Protein AF-A0A850R056-F1 (afdb_monomer_lite)

Organism: Photobacterium damselae subsp. damselae (NCBI:txid85581)

pLDDT: mean 76.43, std 11.39, range [32.56, 94.06]

Structure (mmCIF, N/CA/C/O backbone):
data_AF-A0A850R056-F1
#
_entry.id   AF-A0A850R056-F1
#
loop_
_atom_site.group_PDB
_atom_site.id
_atom_site.type_symbol
_atom_site.label_atom_id
_atom_site.label_alt_id
_atom_site.label_comp_id
_atom_site.label_asym_id
_atom_site.label_entity_id
_atom_site.label_seq_id
_atom_site.pdbx_PDB_ins_code
_atom_site.Cartn_x
_atom_site.Cartn_y
_atom_site.Cartn_z
_atom_site.occupancy
_atom_site.B_iso_or_equiv
_atom_site.auth_seq_id
_atom_site.auth_comp_id
_atom_site.auth_asym_id
_atom_site.auth_atom_id
_atom_site.pdbx_PDB_model_num
ATOM 1 N N . MET A 1 1 ? 9.001 -3.766 15.945 1.00 70.62 1 MET A N 1
ATOM 2 C CA . MET A 1 1 ? 9.954 -3.362 17.008 1.00 70.62 1 MET A CA 1
ATOM 3 C C . MET A 1 1 ? 11.120 -4.330 17.147 1.00 70.62 1 MET A C 1
ATOM 5 O O . MET A 1 1 ? 12.226 -3.900 16.872 1.00 70.62 1 MET A O 1
ATOM 9 N N . LEU A 1 2 ? 10.914 -5.604 17.511 1.00 83.25 2 LEU A N 1
ATOM 10 C CA . LEU A 1 2 ? 12.027 -6.545 17.749 1.00 83.25 2 LEU A CA 1
ATOM 11 C C . LEU A 1 2 ? 12.986 -6.701 16.557 1.00 83.25 2 LEU A C 1
ATOM 13 O O . LEU A 1 2 ? 14.188 -6.588 16.753 1.00 83.25 2 LEU A O 1
ATOM 17 N N . GLN A 1 3 ? 12.467 -6.862 15.332 1.00 85.50 3 GLN A N 1
ATOM 18 C CA . GLN A 1 3 ? 13.298 -6.932 14.118 1.00 85.50 3 GLN A CA 1
ATOM 19 C C . GLN A 1 3 ? 14.194 -5.693 13.948 1.00 85.50 3 GLN A C 1
ATOM 21 O O . GLN A 1 3 ? 15.363 -5.828 13.613 1.00 85.50 3 GLN A O 1
ATOM 26 N N . GLN A 1 4 ? 13.669 -4.498 14.246 1.00 83.69 4 GLN A N 1
ATOM 27 C CA . GLN A 1 4 ? 14.429 -3.252 14.144 1.00 83.69 4 GLN A CA 1
ATOM 28 C C . GLN A 1 4 ? 15.510 -3.156 15.215 1.00 83.69 4 GLN A C 1
ATOM 30 O O . GLN A 1 4 ? 16.643 -2.807 14.916 1.00 83.69 4 GLN A O 1
ATOM 35 N N . ILE A 1 5 ? 15.147 -3.459 16.464 1.00 85.50 5 ILE A N 1
ATOM 36 C CA . ILE A 1 5 ? 16.071 -3.428 17.599 1.00 85.50 5 ILE A CA 1
ATOM 37 C C . ILE A 1 5 ? 17.228 -4.385 17.319 1.00 85.50 5 ILE A C 1
ATOM 39 O O . ILE A 1 5 ? 18.385 -3.993 17.392 1.00 85.50 5 ILE A O 1
ATOM 43 N N . TYR A 1 6 ? 16.910 -5.616 16.923 1.00 87.88 6 TYR A N 1
ATOM 44 C CA . TYR A 1 6 ? 17.913 -6.610 16.577 1.00 87.88 6 TYR A CA 1
ATOM 45 C C . TYR A 1 6 ? 18.806 -6.155 15.416 1.00 87.88 6 TYR A C 1
ATOM 47 O O . TYR A 1 6 ? 20.026 -6.264 15.520 1.00 87.88 6 TYR A O 1
ATOM 55 N N . TYR A 1 7 ? 18.225 -5.582 14.356 1.00 88.06 7 TYR A N 1
ATOM 56 C CA . TYR A 1 7 ? 18.986 -5.053 13.224 1.00 88.06 7 TYR A CA 1
ATOM 57 C C . TYR A 1 7 ? 19.943 -3.930 13.636 1.00 88.06 7 TYR A C 1
ATOM 59 O O . TYR A 1 7 ? 21.098 -3.943 13.237 1.00 88.06 7 TYR A O 1
ATOM 67 N N . VAL A 1 8 ? 19.509 -2.992 14.482 1.00 87.00 8 VAL A N 1
ATOM 68 C CA . VAL A 1 8 ? 20.370 -1.894 14.956 1.00 87.00 8 VAL A CA 1
ATOM 69 C C . VAL A 1 8 ? 21.579 -2.417 15.742 1.00 87.00 8 VAL A C 1
ATOM 71 O O . VAL A 1 8 ? 22.663 -1.854 15.629 1.00 87.00 8 VAL A O 1
ATOM 74 N N . PHE A 1 9 ? 21.423 -3.500 16.510 1.00 89.00 9 PHE A N 1
ATOM 75 C CA . PHE A 1 9 ? 22.522 -4.072 17.298 1.00 89.00 9 PHE A CA 1
ATOM 76 C C . PHE A 1 9 ? 23.436 -5.020 16.518 1.00 89.00 9 PHE A C 1
ATOM 78 O O . PHE A 1 9 ? 24.619 -5.111 16.829 1.00 89.00 9 PHE A O 1
ATOM 85 N N . THR A 1 10 ? 22.900 -5.757 15.546 1.00 88.56 10 THR A N 1
ATOM 86 C CA . THR A 1 10 ? 23.630 -6.847 14.872 1.00 88.56 10 THR A CA 1
ATOM 87 C C . THR A 1 10 ? 23.948 -6.561 13.410 1.00 88.56 10 THR A C 1
ATOM 89 O O . THR A 1 10 ? 24.730 -7.292 12.814 1.00 88.56 10 THR A O 1
ATOM 92 N N . LEU A 1 11 ? 23.316 -5.541 12.820 1.00 85.00 11 LEU A N 1
ATOM 93 C CA . LEU A 1 11 ? 23.277 -5.266 11.378 1.00 85.00 11 LEU A CA 1
ATOM 94 C C . LEU A 1 11 ? 22.718 -6.425 10.538 1.00 85.00 11 LEU A C 1
ATOM 96 O O . LEU A 1 11 ? 22.813 -6.416 9.313 1.00 85.00 11 LEU A O 1
ATOM 100 N N . THR A 1 12 ? 22.090 -7.411 11.183 1.00 85.88 12 THR A N 1
ATOM 101 C CA . THR A 1 12 ? 21.463 -8.558 10.524 1.00 85.88 12 THR A CA 1
ATOM 102 C C . THR A 1 12 ? 19.952 -8.475 10.660 1.00 85.88 12 THR A C 1
ATOM 104 O O . THR A 1 12 ? 19.413 -8.170 11.725 1.00 85.88 12 THR A O 1
ATOM 107 N N . TYR A 1 13 ? 19.241 -8.686 9.554 1.00 87.00 13 TYR A N 1
ATOM 108 C CA . TYR A 1 13 ? 17.785 -8.645 9.555 1.00 87.00 13 TYR A CA 1
ATOM 109 C C . TYR A 1 13 ? 17.212 -10.031 9.834 1.00 87.00 13 TYR A C 1
ATOM 111 O O . TYR A 1 13 ? 17.516 -10.980 9.118 1.00 87.00 13 TYR A O 1
ATOM 119 N N . ILE A 1 14 ? 16.340 -10.140 10.840 1.00 87.31 14 ILE A N 1
ATOM 120 C CA . ILE A 1 14 ? 15.589 -11.377 11.083 1.00 87.31 14 ILE A CA 1
ATOM 121 C C . ILE A 1 14 ? 14.380 -11.398 10.157 1.00 87.31 14 ILE A C 1
ATOM 123 O O . ILE A 1 14 ? 13.364 -10.745 10.428 1.00 87.31 14 ILE A O 1
ATOM 127 N N . ASP A 1 15 ? 14.480 -12.185 9.095 1.00 85.31 15 ASP A N 1
ATOM 128 C CA . ASP A 1 15 ? 13.377 -12.412 8.175 1.00 85.31 15 ASP A CA 1
ATOM 129 C C . ASP A 1 15 ? 12.436 -13.508 8.696 1.00 85.31 15 ASP A C 1
ATOM 131 O O . ASP A 1 15 ? 12.579 -14.693 8.397 1.00 85.31 15 ASP A O 1
ATOM 135 N N . LEU A 1 16 ? 11.441 -13.102 9.488 1.00 85.31 16 LEU A N 1
ATOM 136 C CA . LEU A 1 16 ? 10.428 -14.025 10.004 1.00 85.31 16 LEU A CA 1
ATOM 137 C C . LEU A 1 16 ? 9.493 -14.550 8.905 1.00 85.31 16 LEU A C 1
ATOM 139 O O . LEU A 1 16 ? 8.867 -15.590 9.099 1.00 85.31 16 LEU A O 1
ATOM 143 N N . HIS A 1 17 ? 9.374 -13.847 7.776 1.00 83.50 17 HIS A N 1
ATOM 144 C CA . HIS A 1 17 ? 8.580 -14.312 6.645 1.00 83.50 17 HIS A CA 1
ATOM 145 C C . HIS A 1 17 ? 9.266 -15.502 5.972 1.00 83.50 17 HIS A C 1
ATOM 147 O O . HIS A 1 17 ? 8.618 -16.528 5.773 1.00 83.50 17 HIS A O 1
ATOM 153 N N . SER A 1 18 ? 10.583 -15.414 5.757 1.00 84.25 18 SER A N 1
ATOM 154 C CA . SER A 1 18 ? 11.391 -16.517 5.222 1.00 84.25 18 SER A CA 1
ATOM 155 C C . SER A 1 18 ? 11.290 -17.786 6.075 1.00 84.25 18 SER A C 1
ATOM 157 O O . SER A 1 18 ? 11.242 -18.893 5.547 1.00 84.25 18 SER A O 1
ATOM 159 N N . LEU A 1 19 ? 11.169 -17.648 7.402 1.00 84.56 19 LEU A N 1
ATOM 160 C CA . LEU A 1 19 ? 10.979 -18.790 8.301 1.00 84.56 19 LEU A CA 1
ATOM 161 C C . LEU A 1 19 ? 9.638 -19.498 8.064 1.00 84.56 19 LEU A C 1
ATOM 163 O O . LEU A 1 19 ? 9.569 -20.721 8.147 1.00 84.56 19 LEU A O 1
ATOM 167 N N . ILE A 1 20 ? 8.577 -18.744 7.764 1.00 81.75 20 ILE A N 1
ATOM 168 C CA . ILE A 1 20 ? 7.244 -19.300 7.481 1.00 81.75 20 ILE A CA 1
ATOM 169 C C . ILE A 1 20 ? 7.200 -19.923 6.088 1.00 81.75 20 ILE A C 1
ATOM 171 O O . ILE A 1 20 ? 6.577 -20.966 5.900 1.00 81.75 20 ILE A O 1
ATOM 175 N N . THR A 1 21 ? 7.864 -19.303 5.115 1.00 79.75 21 THR A N 1
ATOM 176 C CA . THR A 1 21 ? 7.941 -19.796 3.734 1.00 79.75 21 THR A CA 1
ATOM 177 C C . THR A 1 21 ? 9.023 -20.859 3.553 1.00 79.75 21 THR A C 1
ATOM 179 O O . THR A 1 21 ? 9.260 -21.293 2.429 1.00 79.75 21 THR A O 1
ATOM 182 N N . LEU A 1 22 ? 9.669 -21.301 4.641 1.00 82.44 22 LEU A N 1
ATOM 183 C CA . LEU A 1 22 ? 10.750 -22.293 4.644 1.00 82.44 22 LEU A CA 1
ATOM 184 C C . LEU A 1 22 ? 11.918 -21.913 3.712 1.00 82.44 22 LEU A C 1
ATOM 186 O O . LEU A 1 22 ? 12.575 -22.777 3.139 1.00 82.44 22 LEU A O 1
ATOM 190 N N . GLY A 1 23 ? 12.169 -20.612 3.555 1.00 78.62 23 GLY A N 1
ATOM 191 C CA . GLY A 1 23 ? 13.225 -20.056 2.712 1.00 78.62 23 GLY A CA 1
ATOM 192 C C . GLY A 1 23 ? 12.870 -19.938 1.228 1.00 78.62 23 GLY A C 1
ATOM 193 O O . GLY A 1 23 ? 13.736 -19.581 0.437 1.00 78.62 23 GLY A O 1
ATOM 194 N N . HIS A 1 24 ? 11.627 -20.223 0.823 1.00 70.75 24 HIS A N 1
ATOM 195 C CA . HIS A 1 24 ? 11.215 -20.097 -0.581 1.00 70.75 24 HIS A CA 1
ATOM 196 C C . HIS A 1 24 ? 10.959 -18.652 -1.024 1.00 70.75 24 HIS A C 1
ATOM 198 O O . HIS A 1 24 ? 11.126 -18.344 -2.203 1.00 70.75 24 HIS A O 1
ATOM 204 N N . GLU A 1 25 ? 10.554 -17.776 -0.103 1.00 73.00 25 GLU A N 1
ATOM 205 C CA . GLU A 1 25 ? 10.311 -16.358 -0.382 1.00 73.00 25 GLU A CA 1
ATOM 206 C C . GLU A 1 25 ? 10.913 -15.483 0.721 1.00 73.00 25 GLU A C 1
ATOM 208 O O . GLU A 1 25 ? 10.728 -15.755 1.910 1.00 73.00 25 GLU A O 1
ATOM 213 N N . GLU A 1 26 ? 11.600 -14.413 0.322 1.00 79.44 26 GLU A N 1
ATOM 214 C CA . GLU A 1 26 ? 12.186 -13.421 1.224 1.00 79.44 26 GLU A CA 1
ATOM 215 C C . GLU A 1 26 ? 11.313 -12.168 1.325 1.00 79.44 26 GLU A C 1
ATOM 217 O O . GLU A 1 26 ? 10.586 -11.785 0.401 1.00 79.44 26 GLU A O 1
ATOM 222 N N . SER A 1 27 ? 11.395 -11.499 2.469 1.00 80.75 27 SER A N 1
ATOM 223 C CA . SER A 1 27 ? 10.679 -10.257 2.713 1.00 80.75 27 SER A CA 1
ATOM 224 C C . SER A 1 27 ? 11.387 -9.048 2.095 1.00 80.75 27 SER A C 1
ATOM 226 O O . SER A 1 27 ? 12.608 -8.905 2.116 1.00 80.75 27 SER A O 1
ATOM 228 N N . ARG A 1 28 ? 10.599 -8.101 1.582 1.00 79.31 28 ARG A N 1
ATOM 229 C CA . ARG A 1 28 ? 11.065 -6.832 1.003 1.00 79.31 28 ARG A CA 1
ATOM 230 C C . ARG A 1 28 ? 11.368 -5.815 2.103 1.00 79.31 28 ARG A C 1
ATOM 232 O O . ARG A 1 28 ? 10.663 -4.818 2.280 1.00 79.31 28 ARG A O 1
ATOM 239 N N . ASN A 1 29 ? 12.403 -6.102 2.880 1.00 78.81 29 ASN A N 1
ATOM 240 C CA . ASN A 1 29 ? 12.863 -5.308 4.021 1.00 78.81 29 ASN A CA 1
ATOM 241 C C . ASN A 1 29 ? 13.769 -4.120 3.635 1.00 78.81 29 ASN A C 1
ATOM 243 O O . ASN A 1 29 ? 13.936 -3.188 4.430 1.00 78.81 29 ASN A O 1
ATOM 247 N N . PHE A 1 30 ? 14.354 -4.149 2.436 1.00 80.69 30 PHE A N 1
ATOM 248 C CA . PHE A 1 30 ? 15.357 -3.191 1.991 1.00 80.69 30 PHE A CA 1
ATOM 249 C C . PHE A 1 30 ? 14.737 -1.934 1.371 1.00 80.69 30 PHE A C 1
ATOM 251 O O . PHE A 1 30 ? 13.781 -1.980 0.596 1.00 80.69 30 PHE A O 1
ATOM 258 N N . SER A 1 31 ? 15.314 -0.786 1.710 1.00 78.75 31 SER A N 1
ATOM 259 C CA . SER A 1 31 ? 15.129 0.483 1.009 1.00 78.75 31 SER A CA 1
ATOM 260 C C . SER A 1 31 ? 16.431 1.273 1.157 1.00 78.75 31 SER A C 1
ATOM 262 O O . SER A 1 31 ? 16.906 1.412 2.288 1.00 78.75 31 SER A O 1
ATOM 264 N N . PRO A 1 32 ? 17.006 1.796 0.059 1.00 77.38 32 PRO A N 1
ATOM 265 C CA . PRO A 1 32 ? 18.245 2.570 0.108 1.00 77.38 32 PRO A CA 1
ATOM 266 C C . PRO A 1 32 ? 18.179 3.758 1.075 1.00 77.38 32 PRO A C 1
ATOM 268 O O . PRO A 1 32 ? 19.134 4.011 1.806 1.00 77.38 32 PRO A O 1
ATOM 271 N N . ILE A 1 33 ? 17.032 4.445 1.139 1.00 79.50 33 ILE A N 1
ATOM 272 C CA . ILE A 1 33 ? 16.821 5.588 2.037 1.00 79.50 33 ILE A CA 1
ATOM 273 C C . ILE A 1 33 ? 16.957 5.156 3.500 1.00 79.50 33 ILE A C 1
ATOM 275 O O . ILE A 1 33 ? 17.698 5.775 4.259 1.00 79.50 33 ILE A O 1
ATOM 279 N N . PHE A 1 34 ? 16.280 4.078 3.908 1.00 79.88 34 PHE A N 1
ATOM 280 C CA . PHE A 1 34 ? 16.366 3.607 5.294 1.00 79.88 34 PHE A CA 1
ATOM 281 C C . PHE A 1 34 ? 17.713 2.969 5.605 1.00 79.88 34 PHE A C 1
ATOM 283 O O . PHE A 1 34 ? 18.238 3.181 6.697 1.00 79.88 34 PHE A O 1
ATOM 290 N N . TYR A 1 35 ? 18.304 2.256 4.647 1.00 80.56 35 TYR A N 1
ATOM 291 C CA . TYR A 1 35 ? 19.614 1.644 4.819 1.00 80.56 35 TYR A CA 1
ATOM 292 C C . TYR A 1 35 ? 20.696 2.695 5.099 1.00 80.56 35 TYR A C 1
ATOM 294 O O . TYR A 1 35 ? 21.477 2.530 6.033 1.00 80.56 35 TYR A O 1
ATOM 302 N N . ASN A 1 36 ? 20.673 3.825 4.382 1.00 79.81 36 ASN A N 1
ATOM 303 C CA . ASN A 1 36 ? 21.573 4.959 4.632 1.00 79.81 36 ASN A CA 1
ATOM 304 C C . ASN A 1 36 ? 21.384 5.587 6.024 1.00 79.81 36 ASN A C 1
ATOM 306 O O . ASN A 1 36 ? 22.307 6.197 6.557 1.00 79.81 36 ASN A O 1
ATOM 310 N N . LEU A 1 37 ? 20.208 5.417 6.630 1.00 79.38 37 LEU A N 1
ATOM 311 C CA . LEU A 1 37 ? 19.909 5.840 8.000 1.00 79.38 37 LEU A CA 1
ATOM 312 C C . LEU A 1 37 ? 20.239 4.758 9.047 1.00 79.38 37 LEU A C 1
ATOM 314 O O . LEU A 1 37 ? 19.934 4.940 10.224 1.00 79.38 37 LEU A O 1
ATOM 318 N N . GLY A 1 38 ? 20.827 3.624 8.645 1.00 80.44 38 GLY A N 1
ATOM 319 C CA . GLY A 1 38 ? 21.097 2.485 9.530 1.00 80.44 38 GLY A CA 1
ATOM 320 C C . GLY A 1 38 ? 19.834 1.722 9.945 1.00 80.44 38 GLY A C 1
ATOM 321 O O . GLY A 1 38 ? 19.811 1.063 10.984 1.00 80.44 38 GLY A O 1
ATOM 322 N N . LEU A 1 39 ? 18.761 1.822 9.160 1.00 84.38 39 LEU A N 1
ATOM 323 C CA . LEU A 1 39 ? 17.453 1.242 9.447 1.00 84.38 39 LEU A CA 1
ATOM 324 C C . LEU A 1 39 ? 17.049 0.229 8.369 1.00 84.38 39 LEU A C 1
ATOM 326 O O . LEU A 1 39 ? 17.347 0.380 7.189 1.00 84.38 39 LEU A O 1
ATOM 330 N N . THR A 1 40 ? 16.289 -0.787 8.767 1.00 84.75 40 THR A N 1
ATOM 331 C CA . THR A 1 40 ? 15.517 -1.637 7.847 1.00 84.75 40 THR A CA 1
ATOM 332 C C . THR A 1 40 ? 14.031 -1.327 7.935 1.00 84.75 40 THR A C 1
ATOM 334 O O . THR A 1 40 ? 13.586 -0.604 8.829 1.00 84.75 40 THR A O 1
ATOM 337 N N . ARG A 1 41 ? 13.247 -1.860 6.991 1.00 85.25 41 ARG A N 1
ATOM 338 C CA . ARG A 1 41 ? 11.785 -1.835 7.061 1.00 85.25 41 ARG A CA 1
ATOM 339 C C . ARG A 1 41 ? 11.300 -3.161 7.658 1.00 85.25 41 ARG A C 1
ATOM 341 O O . ARG A 1 41 ? 11.423 -4.203 7.010 1.00 85.25 41 ARG A O 1
ATOM 348 N N . PRO A 1 42 ? 10.770 -3.174 8.892 1.00 84.88 42 PRO A N 1
ATOM 349 C CA . PRO A 1 42 ? 10.326 -4.409 9.516 1.00 84.88 42 PRO A CA 1
ATOM 350 C C . PRO A 1 42 ? 9.029 -4.894 8.863 1.00 84.88 42 PRO A C 1
ATOM 352 O O . PRO A 1 42 ? 8.057 -4.146 8.731 1.00 84.88 42 PRO A O 1
ATOM 355 N N . THR A 1 43 ? 9.027 -6.159 8.457 1.00 83.50 43 THR A N 1
ATOM 356 C CA . THR A 1 43 ? 7.955 -6.812 7.696 1.00 83.50 43 THR A CA 1
ATOM 357 C C . THR A 1 43 ? 7.131 -7.756 8.571 1.00 83.50 43 THR A C 1
ATOM 359 O O . THR A 1 43 ? 6.077 -8.228 8.153 1.00 83.50 43 THR A O 1
ATOM 362 N N . SER A 1 44 ? 7.558 -8.002 9.817 1.00 84.12 44 SER A N 1
ATOM 363 C CA . SER A 1 44 ? 6.994 -9.044 10.675 1.00 84.12 44 SER A CA 1
ATOM 364 C C . SER A 1 44 ? 6.962 -10.375 9.912 1.00 84.12 44 SER A C 1
ATOM 366 O O . SER A 1 44 ? 7.993 -10.796 9.406 1.00 84.12 44 SER A O 1
ATOM 368 N N . PHE A 1 45 ? 5.804 -11.021 9.823 1.00 81.50 45 PHE A N 1
ATOM 369 C CA . PHE A 1 45 ? 5.596 -12.299 9.141 1.00 81.50 45 PHE A CA 1
ATOM 370 C C . PHE A 1 45 ? 5.169 -12.156 7.669 1.00 81.50 45 PHE A C 1
ATOM 372 O O . PHE A 1 45 ? 4.765 -13.135 7.043 1.00 81.50 45 PHE A O 1
ATOM 379 N N . PHE A 1 46 ? 5.204 -10.940 7.119 1.00 79.81 46 PHE A N 1
ATOM 380 C CA . PHE A 1 46 ? 4.693 -10.634 5.785 1.00 79.81 46 PHE A CA 1
ATOM 381 C C . PHE A 1 46 ? 5.825 -10.425 4.781 1.00 79.81 46 PHE A C 1
ATOM 383 O O . PHE A 1 46 ? 6.923 -10.020 5.143 1.00 79.81 46 PHE A O 1
ATOM 390 N N . ALA A 1 47 ? 5.523 -10.607 3.497 1.00 78.31 47 ALA A N 1
ATOM 391 C CA . ALA A 1 47 ? 6.458 -10.286 2.423 1.00 78.31 47 ALA A CA 1
ATOM 392 C C . ALA A 1 47 ? 6.757 -8.777 2.336 1.00 78.31 47 ALA A C 1
ATOM 394 O O . ALA A 1 47 ? 7.851 -8.387 1.941 1.00 78.31 47 ALA A O 1
ATOM 395 N N . GLU A 1 48 ? 5.809 -7.908 2.716 1.00 77.00 48 GLU A N 1
ATOM 396 C CA . GLU A 1 48 ? 5.953 -6.454 2.589 1.00 77.00 48 GLU A CA 1
ATOM 397 C C . GLU A 1 48 ? 5.628 -5.683 3.880 1.00 77.00 48 GLU A C 1
ATOM 399 O O . GLU A 1 48 ? 4.646 -6.003 4.563 1.00 77.00 48 GLU A O 1
ATOM 404 N N . PRO A 1 49 ? 6.351 -4.581 4.176 1.00 82.00 49 PRO A N 1
ATOM 405 C CA . PRO A 1 49 ? 6.054 -3.729 5.331 1.00 82.00 49 PRO A CA 1
ATOM 406 C C . PRO A 1 49 ? 4.667 -3.068 5.247 1.00 82.00 49 PRO A C 1
ATOM 408 O O . PRO A 1 49 ? 4.013 -2.840 6.268 1.00 82.00 49 PRO A O 1
ATOM 411 N N . SER A 1 50 ? 4.188 -2.769 4.031 1.00 77.75 50 SER A N 1
ATOM 412 C CA . SER A 1 50 ? 2.831 -2.263 3.756 1.00 77.75 50 SER A CA 1
ATOM 413 C C . SER A 1 50 ? 1.748 -3.234 4.218 1.00 77.75 50 SER A C 1
ATOM 415 O O . SER A 1 50 ? 0.741 -2.801 4.767 1.00 77.75 50 SER A O 1
ATOM 417 N N . ASN A 1 51 ? 1.970 -4.537 4.057 1.00 76.94 51 ASN A N 1
ATOM 418 C CA . ASN A 1 51 ? 0.981 -5.558 4.401 1.00 76.94 51 ASN A CA 1
ATOM 419 C C . ASN A 1 51 ? 0.922 -5.756 5.914 1.00 76.94 51 ASN A C 1
ATOM 421 O O . ASN A 1 51 ? -0.159 -5.766 6.503 1.00 76.94 51 ASN A O 1
ATOM 425 N N . ALA A 1 52 ? 2.090 -5.819 6.556 1.00 79.06 52 ALA A N 1
ATOM 426 C CA . ALA A 1 52 ? 2.194 -5.918 8.007 1.00 79.06 52 ALA A CA 1
ATOM 427 C C . ALA A 1 52 ? 1.497 -4.750 8.710 1.00 79.06 52 ALA A C 1
ATOM 429 O O . ALA A 1 52 ? 0.683 -4.935 9.615 1.00 79.06 52 ALA A O 1
ATOM 430 N N . SER A 1 53 ? 1.786 -3.530 8.260 1.00 80.81 53 SER A N 1
ATOM 431 C CA . SER A 1 53 ? 1.176 -2.326 8.820 1.00 80.81 53 SER A CA 1
ATOM 432 C C . SER A 1 53 ? -0.311 -2.238 8.579 1.00 80.81 53 SER A C 1
ATOM 434 O O . SER A 1 53 ? -1.039 -1.842 9.488 1.00 80.81 53 SER A O 1
ATOM 436 N N . ALA A 1 54 ? -0.755 -2.604 7.378 1.00 75.25 54 ALA A N 1
ATOM 437 C CA . ALA A 1 54 ? -2.158 -2.701 7.050 1.00 75.25 54 ALA A CA 1
ATOM 438 C C . ALA A 1 54 ? -2.842 -3.589 8.100 1.00 75.25 54 ALA A C 1
ATOM 440 O O . ALA A 1 54 ? -3.632 -3.079 8.894 1.00 75.25 54 ALA A O 1
ATOM 441 N N . VAL A 1 55 ? -2.451 -4.863 8.216 1.00 76.50 55 VAL A N 1
ATOM 442 C CA . VAL A 1 55 ? -3.041 -5.823 9.171 1.00 76.50 55 VAL A CA 1
ATOM 443 C C . VAL A 1 55 ? -3.034 -5.308 10.615 1.00 76.50 55 VAL A C 1
ATOM 445 O O . VAL A 1 55 ? -4.064 -5.365 11.283 1.00 76.50 55 VAL A O 1
ATOM 448 N N . LEU A 1 56 ? -1.922 -4.752 11.101 1.00 80.12 56 LEU A N 1
ATOM 449 C CA . LEU A 1 56 ? -1.823 -4.214 12.467 1.00 80.12 56 LEU A CA 1
ATOM 450 C C . LEU A 1 56 ? -2.770 -3.033 12.720 1.00 80.12 56 LEU A C 1
ATOM 452 O O . LEU A 1 56 ? -3.421 -2.958 13.766 1.00 80.12 56 LEU A O 1
ATOM 456 N N . THR A 1 57 ? -2.879 -2.128 11.748 1.00 78.12 57 THR A N 1
ATOM 457 C CA . THR A 1 57 ? -3.826 -1.006 11.787 1.00 78.12 57 THR A CA 1
ATOM 458 C C . THR A 1 57 ? -5.263 -1.534 11.825 1.00 78.12 57 THR A C 1
ATOM 460 O O . THR A 1 57 ? -6.071 -1.070 12.632 1.00 78.12 57 THR A O 1
ATOM 463 N N . PHE A 1 58 ? -5.576 -2.563 11.029 1.00 75.31 58 PHE A N 1
ATOM 464 C CA . PHE A 1 58 ? -6.900 -3.195 11.018 1.00 75.31 58 PHE A CA 1
ATOM 465 C C . PHE A 1 58 ? -7.244 -3.892 12.329 1.00 75.31 58 PHE A C 1
ATOM 467 O O . PHE A 1 58 ? -8.354 -3.714 12.831 1.00 75.31 58 PHE A O 1
ATOM 474 N N . LEU A 1 59 ? -6.314 -4.650 12.911 1.00 76.69 59 LEU A N 1
ATOM 475 C CA . LEU A 1 59 ? -6.523 -5.295 14.209 1.00 76.69 59 LEU A CA 1
ATOM 476 C C . LEU A 1 59 ? -6.786 -4.259 15.303 1.00 76.69 59 LEU A C 1
ATOM 478 O O . LEU A 1 59 ? -7.655 -4.465 16.147 1.00 76.69 59 LEU A O 1
ATOM 482 N N . SER A 1 60 ? -6.108 -3.113 15.238 1.00 80.69 60 SER A N 1
ATOM 483 C CA . SER A 1 60 ? -6.273 -2.016 16.194 1.00 80.69 60 SER A CA 1
ATOM 484 C C . SER A 1 60 ? -7.658 -1.373 16.091 1.00 80.69 60 SER A C 1
ATOM 486 O O . SER A 1 60 ? -8.341 -1.218 17.103 1.00 80.69 60 SER A O 1
ATOM 488 N N . PHE A 1 61 ? -8.129 -1.077 14.875 1.00 73.00 61 PHE A N 1
ATOM 489 C CA . PHE A 1 61 ? -9.491 -0.578 14.650 1.00 73.00 61 PHE A CA 1
ATOM 490 C C . PHE A 1 61 ? -10.573 -1.586 15.030 1.00 73.00 61 PHE A C 1
ATOM 492 O O . PHE A 1 61 ? -11.575 -1.220 15.647 1.00 73.00 61 PHE A O 1
ATOM 499 N N . SER A 1 62 ? -10.370 -2.855 14.685 1.00 69.62 62 SER A N 1
ATOM 500 C CA . SER A 1 62 ? -11.297 -3.942 15.009 1.00 69.62 62 SER A CA 1
ATOM 501 C C . SER A 1 62 ? -11.435 -4.101 16.519 1.00 69.62 62 SER A C 1
ATOM 503 O O . SER A 1 62 ? -12.543 -4.188 17.040 1.00 69.62 62 SER A O 1
ATOM 505 N N . TYR A 1 63 ? -10.314 -4.054 17.236 1.00 77.06 63 TYR A N 1
ATOM 506 C CA . TYR A 1 63 ? -10.280 -4.143 18.687 1.00 77.06 63 TYR A CA 1
ATOM 507 C C . TYR A 1 63 ? -10.984 -2.955 19.367 1.00 77.06 63 TYR A C 1
ATOM 509 O O . TYR A 1 63 ? -11.771 -3.165 20.290 1.00 77.06 63 TYR A O 1
ATOM 517 N N . ILE A 1 64 ? -10.788 -1.726 18.866 1.00 75.00 64 ILE A N 1
ATOM 518 C CA . ILE A 1 64 ? -11.550 -0.546 19.323 1.00 75.00 64 ILE A CA 1
ATOM 519 C C . ILE A 1 64 ? -13.047 -0.743 19.076 1.00 75.00 64 ILE A C 1
ATOM 521 O O . ILE A 1 64 ? -13.853 -0.455 19.955 1.00 75.00 64 ILE A O 1
ATOM 525 N N . SER A 1 65 ? -13.418 -1.249 17.899 1.00 67.06 65 SER A N 1
ATOM 526 C CA . SER A 1 65 ? -14.820 -1.440 17.510 1.00 67.06 65 SER A CA 1
ATOM 527 C C . SER A 1 65 ? -15.519 -2.507 18.356 1.00 67.06 65 SER A C 1
ATOM 529 O O . SER A 1 65 ? -16.684 -2.345 18.696 1.00 67.06 65 SER A O 1
ATOM 531 N N . ILE A 1 66 ? -14.821 -3.585 18.732 1.00 69.75 66 ILE A N 1
ATOM 532 C CA . ILE A 1 66 ? -15.369 -4.625 19.618 1.00 69.75 66 ILE A CA 1
ATOM 533 C C . ILE A 1 66 ? -15.614 -4.075 21.020 1.00 69.75 66 ILE A C 1
ATOM 535 O O . ILE A 1 66 ? -16.666 -4.314 21.608 1.00 69.75 66 ILE A O 1
ATOM 539 N N . LEU A 1 67 ? -14.629 -3.369 21.577 1.00 74.69 67 LEU A N 1
ATOM 540 C CA . LEU A 1 67 ? -14.705 -2.893 22.955 1.00 74.69 67 LEU A CA 1
ATOM 541 C C . LEU A 1 67 ? -15.453 -1.562 23.090 1.00 74.69 67 LEU A C 1
ATOM 543 O O . LEU A 1 67 ? -15.708 -1.134 24.212 1.00 74.69 67 LEU A O 1
ATOM 547 N N . ASN A 1 68 ? -15.783 -0.904 21.972 1.00 70.19 68 ASN A N 1
ATOM 548 C CA . ASN A 1 68 ? -16.348 0.448 21.904 1.00 70.19 68 ASN A CA 1
ATOM 549 C C . ASN A 1 68 ? -15.563 1.493 22.716 1.00 70.19 68 ASN A C 1
ATOM 551 O O . ASN A 1 68 ? -16.117 2.498 23.158 1.00 70.19 68 ASN A O 1
ATOM 555 N N . GLN A 1 69 ? -14.267 1.263 22.922 1.00 71.50 69 GLN A N 1
ATOM 556 C CA . GLN A 1 69 ? -13.393 2.150 23.681 1.00 71.50 69 GLN A CA 1
ATOM 557 C C . GLN A 1 69 ? -11.976 2.104 23.122 1.00 71.50 69 GLN A C 1
ATOM 559 O O . GLN A 1 69 ? -11.487 1.058 22.687 1.00 71.50 69 GLN A O 1
ATOM 564 N N . VAL A 1 70 ? -11.294 3.244 23.178 1.00 73.56 70 VAL A N 1
ATOM 565 C CA . VAL A 1 70 ? -9.861 3.318 22.896 1.00 73.56 70 VAL A CA 1
ATOM 566 C C . VAL A 1 70 ? -9.109 2.983 24.176 1.00 73.56 70 VAL A C 1
ATOM 568 O O . VAL A 1 70 ? -9.414 3.513 25.238 1.00 73.56 70 VAL A O 1
ATOM 571 N N . ASN A 1 71 ? -8.121 2.096 24.097 1.00 76.06 71 ASN A N 1
ATOM 572 C CA . ASN A 1 71 ? -7.257 1.769 25.230 1.00 76.06 71 ASN A CA 1
ATOM 573 C C . ASN A 1 71 ? -5.771 1.740 24.828 1.00 76.06 71 ASN A C 1
ATOM 575 O O . ASN A 1 71 ? -5.412 1.869 23.654 1.00 76.06 71 ASN A O 1
ATOM 579 N N . LYS A 1 72 ? -4.883 1.532 25.809 1.00 80.75 72 LYS A N 1
ATOM 580 C CA . LYS A 1 72 ? -3.425 1.493 25.589 1.00 80.75 72 LYS A CA 1
ATOM 581 C C . LYS A 1 72 ? -2.994 0.451 24.548 1.00 80.75 72 LYS A C 1
ATOM 583 O O . LYS A 1 72 ? -2.055 0.704 23.804 1.00 80.75 72 LYS A O 1
ATOM 588 N N . VAL A 1 73 ? -3.686 -0.688 24.475 1.00 81.50 73 VAL A N 1
ATOM 589 C CA . VAL A 1 73 ? -3.378 -1.769 23.526 1.00 81.50 73 VAL A CA 1
ATOM 590 C C . VAL A 1 73 ? -3.681 -1.328 22.095 1.00 81.50 73 VAL A C 1
ATOM 592 O O . VAL A 1 73 ? -2.840 -1.485 21.215 1.00 81.50 73 VAL A O 1
ATOM 595 N N . SER A 1 74 ? -4.835 -0.694 21.873 1.00 77.31 74 SER A N 1
ATOM 596 C CA . SER A 1 74 ? -5.195 -0.161 20.553 1.00 77.31 74 SER A CA 1
ATOM 597 C C . SER A 1 74 ? -4.250 0.947 20.073 1.00 77.31 74 SER A C 1
ATOM 599 O O . SER A 1 74 ? -3.858 0.963 18.909 1.00 77.31 74 SER A O 1
ATOM 601 N N . LEU A 1 75 ? -3.811 1.826 20.982 1.00 80.44 75 LEU A N 1
ATOM 602 C CA . LEU A 1 75 ? -2.804 2.854 20.701 1.00 80.44 75 LEU A CA 1
ATOM 603 C C . LEU A 1 75 ? -1.458 2.239 20.313 1.00 80.44 75 LEU A C 1
ATOM 605 O O . LEU A 1 75 ? -0.842 2.657 19.333 1.00 80.44 75 LEU A O 1
ATOM 609 N N . LEU A 1 76 ? -1.019 1.228 21.065 1.00 84.31 76 LEU A N 1
ATOM 610 C CA . LEU A 1 76 ? 0.219 0.511 20.788 1.00 84.31 76 LEU A CA 1
ATOM 611 C C . LEU A 1 76 ? 0.178 -0.135 19.401 1.00 84.31 76 LEU A C 1
ATOM 613 O O . LEU A 1 76 ? 1.170 -0.072 18.685 1.00 84.31 76 LEU A O 1
ATOM 617 N N . GLY A 1 77 ? -0.961 -0.683 18.980 1.00 83.44 77 GLY A N 1
ATOM 618 C CA . GLY A 1 77 ? -1.098 -1.269 17.649 1.00 83.44 77 GLY A CA 1
ATOM 619 C C . GLY A 1 77 ? -0.907 -0.261 16.506 1.00 83.44 77 GLY A C 1
ATOM 620 O O . GLY A 1 77 ? -0.174 -0.558 15.561 1.00 83.44 77 GLY A O 1
ATOM 621 N N . PHE A 1 78 ? -1.441 0.963 16.617 1.00 82.50 78 PHE A N 1
ATOM 622 C CA . PHE A 1 78 ? -1.170 2.032 15.640 1.00 82.50 78 PHE A CA 1
ATOM 623 C C . PHE A 1 78 ? 0.298 2.475 15.632 1.00 82.50 78 PHE A C 1
ATOM 625 O O . PHE A 1 78 ? 0.861 2.703 14.562 1.00 82.50 78 PHE A O 1
ATOM 632 N N . ILE A 1 79 ? 0.933 2.556 16.805 1.00 83.56 79 ILE A N 1
ATOM 633 C CA . ILE A 1 79 ? 2.365 2.872 16.918 1.00 83.56 79 ILE A CA 1
ATOM 634 C C . ILE A 1 79 ? 3.204 1.767 16.264 1.00 83.56 79 ILE A C 1
ATOM 636 O O . ILE A 1 79 ? 4.102 2.044 15.479 1.00 83.56 79 ILE A O 1
ATOM 640 N N . VAL A 1 80 ? 2.905 0.496 16.528 1.00 85.69 80 VAL A N 1
ATOM 641 C CA . VAL A 1 80 ? 3.650 -0.617 15.923 1.00 85.69 80 VAL A CA 1
ATOM 642 C C . VAL A 1 80 ? 3.436 -0.662 14.406 1.00 85.69 80 VAL A C 1
ATOM 644 O O . VAL A 1 80 ? 4.384 -0.944 13.674 1.00 85.69 80 VAL A O 1
ATOM 647 N N . ALA A 1 81 ? 2.238 -0.326 13.917 1.00 84.00 81 ALA A N 1
ATOM 648 C CA . ALA A 1 81 ? 1.970 -0.216 12.486 1.00 84.00 81 ALA A CA 1
ATOM 649 C C . ALA A 1 81 ? 2.807 0.890 11.815 1.00 84.00 81 ALA A C 1
ATOM 651 O O . ALA A 1 81 ? 3.361 0.660 10.737 1.00 84.00 81 ALA A O 1
ATOM 652 N N . SER A 1 82 ? 2.958 2.061 12.446 1.00 84.06 82 SER A N 1
ATOM 653 C CA . SER A 1 82 ? 3.779 3.159 11.909 1.00 84.06 82 SER A CA 1
ATOM 654 C C . SER A 1 82 ? 5.270 2.804 11.864 1.00 84.06 82 SER A C 1
ATOM 656 O O . SER A 1 82 ? 5.969 3.154 10.913 1.00 84.06 82 SER A O 1
ATOM 658 N N . MET A 1 83 ? 5.749 2.000 12.817 1.00 84.69 83 MET A N 1
ATOM 659 C CA . MET A 1 83 ? 7.141 1.534 12.872 1.00 84.69 83 MET A CA 1
ATOM 660 C C . MET A 1 83 ? 7.548 0.571 11.749 1.00 84.69 83 MET A C 1
ATOM 662 O O . MET A 1 83 ? 8.721 0.226 11.650 1.00 84.69 83 MET A O 1
ATOM 666 N N . THR A 1 84 ? 6.624 0.149 10.884 1.00 84.00 84 THR A N 1
ATOM 667 C CA . THR A 1 84 ? 6.962 -0.545 9.623 1.00 84.00 84 THR A CA 1
ATOM 668 C C . THR A 1 84 ? 7.637 0.368 8.596 1.00 84.00 84 THR A C 1
ATOM 670 O O . THR A 1 84 ? 8.128 -0.117 7.574 1.00 84.00 84 THR A O 1
ATOM 673 N N . LEU A 1 85 ? 7.637 1.689 8.837 1.00 82.81 85 LEU A N 1
ATOM 674 C CA . LEU A 1 85 ? 8.215 2.706 7.952 1.00 82.81 85 LEU A CA 1
ATOM 675 C C . LEU A 1 85 ? 7.644 2.640 6.524 1.00 82.81 85 LEU A C 1
ATOM 677 O O . LEU A 1 85 ? 8.289 2.981 5.535 1.00 82.81 85 LEU A O 1
ATOM 681 N N . SER A 1 86 ? 6.406 2.162 6.395 1.00 81.75 86 SER A N 1
ATOM 682 C CA . SER A 1 86 ? 5.638 2.286 5.164 1.00 81.75 86 SER A CA 1
ATOM 683 C C . SER A 1 86 ? 4.972 3.661 5.128 1.00 81.75 86 SER A C 1
ATOM 685 O O . SER A 1 86 ? 4.218 4.008 6.032 1.00 81.75 86 SER A O 1
ATOM 687 N N . SER A 1 87 ? 5.208 4.431 4.061 1.00 79.38 87 SER A N 1
ATOM 688 C CA . SER A 1 87 ? 4.595 5.759 3.848 1.00 79.38 87 SER A CA 1
ATOM 689 C C . SER A 1 87 ? 3.082 5.789 4.124 1.00 79.38 87 SER A C 1
ATOM 691 O O . SER A 1 87 ? 2.608 6.592 4.924 1.00 79.38 87 SER A O 1
ATOM 693 N N . ALA A 1 88 ? 2.327 4.853 3.546 1.00 74.00 88 ALA A N 1
ATOM 694 C CA . ALA A 1 88 ? 0.889 4.753 3.768 1.00 74.00 88 ALA A CA 1
ATOM 695 C C . ALA A 1 88 ? 0.537 4.321 5.202 1.00 74.00 88 ALA A C 1
ATOM 697 O O . ALA A 1 88 ? -0.441 4.805 5.758 1.00 74.00 88 ALA A O 1
ATOM 698 N N . ALA A 1 89 ? 1.341 3.470 5.842 1.00 75.31 89 ALA A N 1
ATOM 699 C CA . ALA A 1 89 ? 1.118 3.069 7.231 1.00 75.31 89 ALA A CA 1
ATOM 700 C C . ALA A 1 89 ? 1.282 4.221 8.213 1.00 75.31 89 ALA A C 1
ATOM 702 O O . ALA A 1 89 ? 0.443 4.416 9.090 1.00 75.31 89 ALA A O 1
ATOM 703 N N . VAL A 1 90 ? 2.364 4.983 8.062 1.00 82.94 90 VAL A N 1
ATOM 704 C CA . VAL A 1 90 ? 2.678 6.133 8.910 1.00 82.94 90 VAL A CA 1
ATOM 705 C C . VAL A 1 90 ? 1.585 7.192 8.772 1.00 82.94 90 VAL A C 1
ATOM 707 O O . VAL A 1 90 ? 1.088 7.686 9.780 1.00 82.94 90 VAL A O 1
ATOM 710 N N . LEU A 1 91 ? 1.118 7.450 7.546 1.00 80.38 91 LEU A N 1
ATOM 711 C CA . LEU A 1 91 ? 0.019 8.381 7.296 1.00 80.38 91 LEU A CA 1
ATOM 712 C C . LEU A 1 91 ? -1.317 7.896 7.875 1.00 80.38 91 LEU A C 1
ATOM 714 O O . LEU A 1 91 ? -1.999 8.650 8.567 1.00 80.38 91 LEU A O 1
ATOM 718 N N . ILE A 1 92 ? -1.700 6.643 7.602 1.00 77.12 92 ILE A N 1
ATOM 719 C CA . ILE A 1 92 ? -2.983 6.092 8.056 1.00 77.12 92 ILE A CA 1
ATOM 720 C C . ILE A 1 92 ? -3.006 6.018 9.580 1.00 77.12 92 ILE A C 1
ATOM 722 O O . ILE A 1 92 ? -3.980 6.458 10.180 1.00 77.12 92 ILE A O 1
ATOM 726 N N . SER A 1 93 ? -1.952 5.513 10.224 1.00 78.75 93 SER A N 1
ATOM 727 C CA . SER A 1 93 ? -1.861 5.466 11.691 1.00 78.75 93 SER A CA 1
ATOM 728 C C . SER A 1 93 ? -1.883 6.865 12.316 1.00 78.75 93 SER A C 1
ATOM 730 O O . SER A 1 93 ? -2.637 7.081 13.263 1.00 78.75 93 SER A O 1
ATOM 732 N N . GLY A 1 94 ? -1.152 7.835 11.752 1.00 80.81 94 GLY A N 1
ATOM 733 C CA . GLY A 1 94 ? -1.175 9.233 12.193 1.00 80.81 94 GLY A CA 1
ATOM 734 C C . GLY A 1 94 ? -2.566 9.867 12.098 1.00 80.81 94 GLY A C 1
ATOM 735 O O . GLY A 1 94 ? -3.058 10.430 13.076 1.00 80.81 94 GLY A O 1
ATOM 736 N N . LEU A 1 95 ? -3.243 9.716 10.954 1.00 80.12 95 LEU A N 1
ATOM 737 C CA . LEU A 1 95 ? -4.626 10.177 10.764 1.00 80.12 95 LEU A CA 1
ATOM 738 C C . LEU A 1 95 ? -5.604 9.472 11.704 1.00 80.12 95 LEU A C 1
ATOM 740 O O . LEU A 1 95 ? -6.475 10.113 12.285 1.00 80.12 95 LEU A O 1
ATOM 744 N N . SER A 1 96 ? -5.461 8.159 11.865 1.00 76.69 96 SER A N 1
ATOM 745 C CA . SER A 1 96 ? -6.327 7.346 12.722 1.00 76.69 96 SER A CA 1
ATOM 746 C C . SER A 1 96 ? -6.239 7.802 14.173 1.00 76.69 96 SER A C 1
ATOM 748 O O . SER A 1 96 ? -7.264 8.018 14.814 1.00 76.69 96 SER A O 1
ATOM 750 N N . LEU A 1 97 ? -5.021 8.027 14.674 1.00 76.88 97 LEU A N 1
ATOM 751 C CA . LEU A 1 97 ? -4.786 8.565 16.012 1.00 76.88 97 LEU A CA 1
ATOM 752 C C . LEU A 1 97 ? -5.388 9.963 16.172 1.00 76.88 97 LEU A C 1
ATOM 754 O O . LEU A 1 97 ? -6.066 10.214 17.165 1.00 76.88 97 LEU A O 1
ATOM 758 N N . LEU A 1 98 ? -5.209 10.849 15.187 1.00 79.44 98 LEU A N 1
ATOM 759 C CA . LEU A 1 98 ? -5.813 12.183 15.199 1.00 79.44 98 LEU A CA 1
ATOM 760 C C . LEU A 1 98 ? -7.345 12.108 15.290 1.00 79.44 98 LEU A C 1
ATOM 762 O O . LEU A 1 98 ? -7.943 12.761 16.142 1.00 79.44 98 LEU A O 1
ATOM 766 N N . VAL A 1 99 ? -7.985 11.294 14.446 1.00 76.81 99 VAL A N 1
ATOM 767 C CA . VAL A 1 99 ? -9.445 11.112 14.445 1.00 76.81 99 VAL A CA 1
ATOM 768 C C . VAL A 1 99 ? -9.917 10.575 15.795 1.00 76.81 99 VAL A C 1
ATOM 770 O O . VAL A 1 99 ? -10.819 11.153 16.400 1.00 76.81 99 VAL A O 1
ATOM 773 N N . LEU A 1 100 ? -9.285 9.525 16.320 1.00 74.94 100 LEU A N 1
ATOM 774 C CA . LEU A 1 100 ? -9.658 8.960 17.621 1.00 74.94 100 LEU A CA 1
ATOM 775 C C . LEU A 1 100 ? -9.567 10.004 18.740 1.00 74.94 100 LEU A C 1
ATOM 777 O O . LEU A 1 100 ? -10.451 10.090 19.580 1.00 74.94 100 LEU A O 1
ATOM 781 N N . VAL A 1 101 ? -8.549 10.855 18.713 1.00 74.12 101 VAL A N 1
ATOM 782 C CA . VAL A 1 101 ? -8.307 11.891 19.725 1.00 74.12 101 VAL A CA 1
ATOM 783 C C . VAL A 1 101 ? -9.258 13.086 19.611 1.00 74.12 101 VAL A C 1
ATOM 785 O O . VAL A 1 101 ? -9.623 13.688 20.626 1.00 74.12 101 VAL A O 1
ATOM 788 N N . LEU A 1 102 ? -9.654 13.454 18.390 1.00 71.25 102 LEU A N 1
ATOM 789 C CA . LEU A 1 102 ? -10.598 14.547 18.143 1.00 71.25 102 LEU A CA 1
ATOM 790 C C . LEU A 1 102 ? -12.036 14.156 18.500 1.00 71.25 102 LEU A C 1
ATOM 792 O O . LEU A 1 102 ? -12.778 14.990 19.021 1.00 71.25 102 LEU A O 1
ATOM 796 N N . PHE A 1 103 ? -12.423 12.906 18.233 1.00 68.56 103 PHE A N 1
ATOM 797 C CA . PHE A 1 103 ? -13.812 12.456 18.352 1.00 68.56 103 PHE A CA 1
ATOM 798 C C . PHE A 1 103 ? -14.118 11.657 19.623 1.00 68.56 103 PHE A C 1
ATOM 800 O O . PHE A 1 103 ? -15.288 11.568 20.004 1.00 68.56 103 PHE A O 1
ATOM 807 N N . ASP A 1 104 ? -13.117 11.119 20.319 1.00 68.00 104 ASP A N 1
ATOM 808 C CA . ASP A 1 104 ? -13.348 10.451 21.595 1.00 68.00 104 ASP A CA 1
ATOM 809 C C . ASP A 1 104 ? -13.506 11.464 22.739 1.00 68.00 104 ASP A C 1
ATOM 811 O O . ASP A 1 104 ? -12.626 12.270 23.058 1.00 68.00 104 ASP A O 1
ATOM 815 N N . LYS A 1 105 ? -14.670 11.402 23.386 1.00 62.16 105 LYS A N 1
ATOM 816 C CA . LYS A 1 105 ? -15.044 12.257 24.520 1.00 62.16 105 LYS A CA 1
ATOM 817 C C . LYS A 1 105 ? -14.640 11.663 25.875 1.00 62.16 105 LYS A C 1
ATOM 819 O O . LYS A 1 105 ? -14.779 12.341 26.896 1.00 62.16 105 LYS A O 1
ATOM 824 N N . THR A 1 106 ? -14.171 10.415 25.904 1.00 62.50 106 THR A N 1
ATOM 825 C CA . THR A 1 106 ? -13.987 9.630 27.132 1.00 62.50 106 THR A CA 1
ATOM 826 C C . THR A 1 106 ? -12.519 9.421 27.501 1.00 62.50 106 THR A C 1
ATOM 828 O O . THR A 1 106 ? -12.110 9.886 28.567 1.00 62.50 106 THR A O 1
ATOM 831 N N . PHE A 1 107 ? -11.707 8.795 26.643 1.00 59.34 107 PHE A N 1
ATOM 832 C CA . PHE A 1 107 ? -10.340 8.379 26.983 1.00 59.34 107 PHE A CA 1
ATOM 833 C C . PHE A 1 107 ? -9.318 9.516 26.830 1.00 59.34 107 PHE A C 1
ATOM 835 O O . PHE A 1 107 ? -8.436 9.696 27.671 1.00 59.34 107 PHE A O 1
ATOM 842 N N . PHE A 1 108 ? -9.473 10.363 25.809 1.00 60.50 108 PHE A N 1
ATOM 843 C CA . PHE A 1 108 ? -8.558 11.477 25.521 1.00 60.50 108 PHE A CA 1
ATOM 844 C C . PHE A 1 108 ? -8.992 12.817 26.127 1.00 60.50 108 PHE A C 1
ATOM 846 O O . PHE A 1 108 ? -8.871 13.866 25.495 1.00 60.50 108 PHE A O 1
ATOM 853 N N . LYS A 1 109 ? -9.475 12.836 27.376 1.00 64.56 109 LYS A N 1
ATOM 854 C CA . LYS A 1 109 ? -9.724 14.117 28.074 1.00 64.56 109 LYS A CA 1
ATOM 855 C C . LYS A 1 109 ? -8.442 14.916 28.315 1.00 64.56 109 LYS A C 1
ATOM 857 O O . LYS A 1 109 ? -8.487 16.139 28.395 1.00 64.56 109 LYS A O 1
ATOM 862 N N . ASN A 1 110 ? -7.306 14.232 28.423 1.00 73.94 110 ASN A N 1
ATOM 863 C CA . ASN A 1 110 ? -6.029 14.866 28.702 1.00 73.94 110 ASN A CA 1
ATOM 864 C C . ASN A 1 110 ? -5.513 15.653 27.480 1.00 73.94 110 ASN A C 1
ATOM 866 O O . ASN A 1 110 ? -5.173 15.067 26.449 1.00 73.94 110 ASN A O 1
ATOM 870 N N . ILE A 1 111 ? -5.407 16.977 27.631 1.00 80.69 111 ILE A N 1
ATOM 871 C CA . ILE A 1 111 ? -4.910 17.902 26.605 1.00 80.69 111 ILE A CA 1
ATOM 872 C C . ILE A 1 111 ? -3.516 17.520 26.088 1.00 80.69 111 ILE A C 1
ATOM 874 O O . ILE A 1 111 ? -3.258 17.645 24.892 1.00 80.69 111 ILE A O 1
ATOM 878 N N . TYR A 1 112 ? -2.649 16.965 26.941 1.00 79.06 112 TYR A N 1
ATOM 879 C CA . TYR A 1 112 ? -1.301 16.551 26.547 1.00 79.06 112 TYR A CA 1
ATOM 880 C C . TYR A 1 112 ? -1.320 15.420 25.521 1.00 79.06 112 TYR A C 1
ATOM 882 O O . TYR A 1 112 ? -0.527 15.428 24.584 1.00 79.06 112 TYR A O 1
ATOM 890 N N . ILE A 1 113 ? -2.261 14.479 25.640 1.00 77.19 113 ILE A N 1
ATOM 891 C CA . ILE A 1 113 ? -2.384 13.384 24.673 1.00 77.19 113 ILE A CA 1
ATOM 892 C C . ILE A 1 113 ? -2.925 13.912 23.342 1.00 77.19 113 ILE A C 1
ATOM 894 O O . ILE A 1 113 ? -2.504 13.445 22.281 1.00 77.19 113 ILE A O 1
ATOM 898 N N . LYS A 1 114 ? -3.798 14.930 23.382 1.00 77.56 114 LYS A N 1
ATOM 899 C CA . LYS A 1 114 ? -4.277 15.596 22.166 1.00 77.56 114 LYS A CA 1
ATOM 900 C C . LYS A 1 114 ? -3.150 16.287 21.415 1.00 77.56 114 LYS A C 1
ATOM 902 O O . LYS A 1 114 ? -2.983 16.063 20.220 1.00 77.56 114 LYS A O 1
ATOM 907 N N . ILE A 1 115 ? -2.352 17.067 22.141 1.00 83.25 115 ILE A N 1
ATOM 908 C CA . ILE A 1 115 ? -1.184 17.766 21.602 1.00 83.25 115 ILE A CA 1
ATOM 909 C C . ILE A 1 115 ? -0.177 16.757 21.041 1.00 83.25 115 ILE A C 1
ATOM 911 O O . ILE A 1 115 ? 0.238 16.887 19.893 1.00 83.25 115 ILE A O 1
ATOM 915 N N . PHE A 1 116 ? 0.164 15.713 21.800 1.00 81.75 116 PHE A N 1
ATOM 916 C CA . PHE A 1 116 ? 1.092 14.673 21.354 1.00 81.75 116 PHE A CA 1
ATOM 917 C C . PHE A 1 116 ? 0.619 13.973 20.073 1.00 81.75 116 PHE A C 1
ATOM 919 O O . PHE A 1 116 ? 1.394 13.802 19.137 1.00 81.75 116 PHE A O 1
ATOM 926 N N . SER A 1 117 ? -0.666 13.622 19.993 1.00 78.56 117 SER A N 1
ATOM 927 C CA . SER A 1 117 ? -1.232 12.955 18.814 1.00 78.56 117 SER A CA 1
ATOM 928 C C . SER A 1 117 ? -1.287 13.878 17.596 1.00 78.56 117 SER A C 1
ATOM 930 O O . SER A 1 117 ? -1.049 13.431 16.477 1.00 78.56 117 SER A O 1
ATOM 932 N N . PHE A 1 118 ? -1.538 15.174 17.805 1.00 83.75 118 PHE A N 1
ATOM 933 C CA . PHE A 1 118 ? -1.432 16.178 16.750 1.00 83.75 118 PHE A CA 1
ATOM 934 C C . PHE A 1 118 ? 0.006 16.302 16.233 1.00 83.75 118 PHE A C 1
ATOM 936 O O . PHE A 1 118 ? 0.221 16.260 15.024 1.00 83.75 118 PHE A O 1
ATOM 943 N N . PHE A 1 119 ? 1.001 16.374 17.123 1.00 85.69 119 PHE A N 1
ATOM 944 C CA . PHE A 1 119 ? 2.413 16.382 16.726 1.00 85.69 119 PHE A CA 1
ATOM 945 C C . PHE A 1 119 ? 2.816 15.107 15.983 1.00 85.69 119 PHE A C 1
ATOM 947 O O . PHE A 1 119 ? 3.506 15.197 14.969 1.00 85.69 119 PHE A O 1
ATOM 954 N N . LEU A 1 120 ? 2.351 13.935 16.425 1.00 83.12 120 LEU A N 1
ATOM 955 C CA . LEU A 1 120 ? 2.558 12.678 15.702 1.00 83.12 120 LEU A CA 1
ATOM 956 C C . LEU A 1 120 ? 1.956 12.725 14.299 1.00 83.12 120 LEU A C 1
ATOM 958 O O . LEU A 1 120 ? 2.609 12.312 13.344 1.00 83.12 120 LEU A O 1
ATOM 962 N N . PHE A 1 121 ? 0.741 13.256 14.152 1.00 85.00 121 PHE A N 1
ATOM 963 C CA . PHE A 1 121 ? 0.122 13.424 12.843 1.00 85.00 121 PHE A CA 1
ATOM 964 C C . PHE A 1 121 ? 0.931 14.375 11.949 1.00 85.00 121 PHE A C 1
ATOM 966 O O . PHE A 1 121 ? 1.265 14.012 10.823 1.00 85.00 121 PHE A O 1
ATOM 973 N N . VAL A 1 122 ? 1.319 15.551 12.444 1.00 86.75 122 VAL A N 1
ATOM 974 C CA . VAL A 1 122 ? 2.136 16.503 11.672 1.00 86.75 122 VAL A CA 1
ATOM 975 C C . VAL A 1 122 ? 3.483 15.888 11.286 1.00 86.75 122 VAL A C 1
ATOM 977 O O . VAL A 1 122 ? 3.899 16.011 10.137 1.00 86.75 122 VAL A O 1
ATOM 980 N N . SER A 1 123 ? 4.129 15.160 12.200 1.00 85.94 123 SER A N 1
ATOM 981 C CA . SER A 1 123 ? 5.371 14.434 11.921 1.00 85.94 123 SER A CA 1
ATOM 982 C C . SER A 1 123 ? 5.176 13.314 10.896 1.00 85.94 123 SER A C 1
ATOM 984 O O . SER A 1 123 ? 6.058 13.079 10.075 1.00 85.94 123 SER A O 1
ATOM 986 N N . SER A 1 124 ? 4.031 12.627 10.913 1.00 84.31 124 SER A N 1
ATOM 987 C CA . SER A 1 124 ? 3.69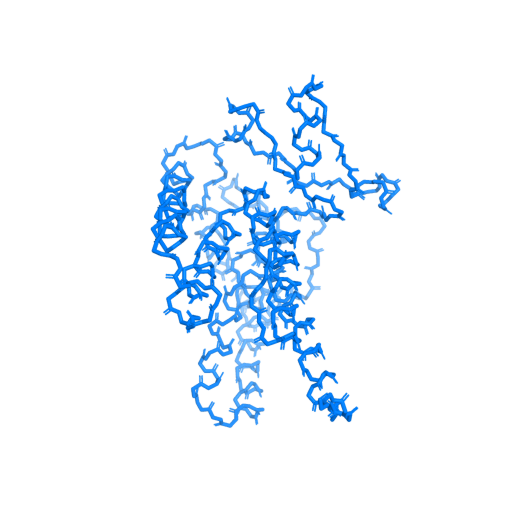5 11.614 9.908 1.00 84.31 124 SER A CA 1
ATOM 988 C C . SER A 1 124 ? 3.504 12.239 8.525 1.00 84.31 124 SER A C 1
ATOM 990 O O . SER A 1 124 ? 3.979 11.694 7.529 1.00 84.31 124 SER A O 1
ATOM 992 N N . LEU A 1 125 ? 2.873 13.416 8.466 1.00 85.38 125 LEU A N 1
ATOM 993 C CA . LEU A 1 125 ? 2.662 14.166 7.235 1.00 85.38 125 LEU A CA 1
ATOM 994 C C . LEU A 1 125 ? 3.996 14.656 6.665 1.00 85.38 125 LEU A C 1
ATOM 996 O O . LEU A 1 125 ? 4.269 14.439 5.487 1.00 85.38 125 LEU A O 1
ATOM 1000 N N . SER A 1 126 ? 4.844 15.267 7.498 1.00 87.00 126 SER A N 1
ATOM 1001 C CA . SER A 1 126 ? 6.158 15.751 7.067 1.00 87.00 126 SER A CA 1
ATOM 1002 C C . SER A 1 126 ? 7.047 14.608 6.581 1.00 87.00 126 SER A C 1
ATOM 1004 O O . SER A 1 126 ? 7.664 14.734 5.528 1.00 87.00 126 SER A O 1
ATOM 1006 N N . TYR A 1 127 ? 7.040 13.466 7.273 1.00 86.19 127 TYR A N 1
ATOM 1007 C CA . TYR A 1 127 ? 7.734 12.252 6.843 1.00 86.19 127 TYR A CA 1
ATOM 1008 C C . TYR A 1 127 ? 7.280 11.777 5.455 1.00 86.19 127 TYR A C 1
ATOM 1010 O O . TYR A 1 127 ? 8.112 11.490 4.597 1.00 86.19 127 TYR A O 1
ATOM 1018 N N . VAL A 1 128 ? 5.967 11.722 5.204 1.00 85.19 128 VAL A N 1
ATOM 1019 C CA . VAL A 1 128 ? 5.432 11.299 3.899 1.00 85.19 128 VAL A CA 1
ATOM 1020 C C . VAL A 1 128 ? 5.809 12.286 2.803 1.00 85.19 128 VAL A C 1
ATOM 1022 O O . VAL A 1 128 ? 6.182 11.856 1.713 1.00 85.19 128 VAL A O 1
ATOM 1025 N N . VAL A 1 129 ? 5.737 13.589 3.078 1.00 85.12 129 VAL A N 1
ATOM 1026 C CA . VAL A 1 129 ? 6.125 14.628 2.116 1.00 85.12 129 VAL A CA 1
ATOM 1027 C C . VAL A 1 129 ? 7.608 14.515 1.777 1.00 85.12 129 VAL A C 1
ATOM 1029 O O . VAL A 1 129 ? 7.934 14.447 0.597 1.00 85.12 129 VAL A O 1
ATOM 1032 N N . LEU A 1 130 ? 8.488 14.414 2.778 1.00 84.94 130 LEU A N 1
ATOM 1033 C CA . LEU A 1 130 ? 9.934 14.266 2.574 1.00 84.94 130 LEU A CA 1
ATOM 1034 C C . LEU A 1 130 ? 10.265 13.029 1.737 1.00 84.94 130 LEU A C 1
ATOM 1036 O O . LEU A 1 130 ? 10.926 13.149 0.712 1.00 84.94 130 LEU A O 1
ATOM 1040 N N . LEU A 1 131 ? 9.716 11.864 2.095 1.00 81.75 131 LEU A N 1
ATOM 1041 C CA . LEU A 1 131 ? 9.915 10.650 1.300 1.00 81.75 131 LEU A CA 1
ATOM 1042 C C . LEU A 1 131 ? 9.384 10.780 -0.126 1.00 81.75 131 LEU A C 1
ATOM 1044 O O . LEU A 1 131 ? 9.951 10.206 -1.048 1.00 81.75 131 LEU A O 1
ATOM 1048 N N . THR A 1 132 ? 8.274 11.489 -0.318 1.00 79.19 132 THR A N 1
ATOM 1049 C CA . THR A 1 132 ? 7.715 11.702 -1.657 1.00 79.19 132 THR A CA 1
ATOM 1050 C C . THR A 1 132 ? 8.634 12.595 -2.485 1.00 79.19 132 THR A C 1
ATOM 1052 O O . THR A 1 132 ? 8.883 12.289 -3.645 1.00 79.19 132 THR A O 1
ATOM 1055 N N . VAL A 1 133 ? 9.185 13.655 -1.890 1.00 82.25 133 VAL A N 1
ATOM 1056 C CA . VAL A 1 133 ? 10.172 14.530 -2.536 1.00 82.25 133 VAL A CA 1
ATOM 1057 C C . VAL A 1 133 ? 11.430 13.739 -2.900 1.00 82.25 133 VAL A C 1
ATOM 1059 O O . VAL A 1 133 ? 11.839 13.775 -4.057 1.00 82.25 133 VAL A O 1
ATOM 1062 N N . ASP A 1 134 ? 11.985 12.948 -1.981 1.00 77.81 134 ASP A N 1
ATOM 1063 C CA . ASP A 1 134 ? 13.178 12.133 -2.250 1.00 77.81 134 ASP A CA 1
ATOM 1064 C C . ASP A 1 134 ? 12.934 11.070 -3.332 1.00 77.81 134 ASP A C 1
ATOM 1066 O O . ASP A 1 134 ? 13.801 10.819 -4.165 1.00 77.81 134 ASP A O 1
ATOM 1070 N N . ARG A 1 135 ? 11.737 10.477 -3.388 1.00 75.00 135 ARG A N 1
ATOM 1071 C CA . ARG A 1 135 ? 11.367 9.516 -4.443 1.00 75.00 135 ARG A CA 1
ATOM 1072 C C . ARG A 1 135 ? 11.146 10.145 -5.814 1.00 75.00 135 ARG A C 1
ATOM 1074 O O . ARG A 1 135 ? 11.267 9.446 -6.814 1.00 75.00 135 ARG A O 1
ATOM 1081 N N . ILE A 1 136 ? 10.768 11.421 -5.863 1.00 76.31 136 ILE A N 1
ATOM 1082 C CA . ILE A 1 136 ? 10.544 12.147 -7.120 1.00 76.31 136 ILE A CA 1
ATOM 1083 C C . ILE A 1 136 ? 11.848 12.767 -7.631 1.00 76.31 136 ILE A C 1
ATOM 1085 O O . ILE A 1 136 ? 12.107 12.732 -8.828 1.00 76.31 136 ILE A O 1
ATOM 1089 N N . PHE A 1 137 ? 12.658 13.344 -6.743 1.00 78.44 137 PHE A N 1
ATOM 1090 C CA . PHE A 1 137 ? 13.813 14.167 -7.120 1.00 78.44 137 PHE A CA 1
ATOM 1091 C C . PHE A 1 137 ? 15.164 13.573 -6.712 1.00 78.44 137 PHE A C 1
ATOM 1093 O O . PHE A 1 137 ? 16.190 13.959 -7.264 1.00 78.44 137 PHE A O 1
ATOM 1100 N N . GLY A 1 138 ? 15.193 12.670 -5.732 1.00 67.00 138 GLY A N 1
ATOM 1101 C CA . GLY A 1 138 ? 16.424 12.213 -5.089 1.00 67.00 138 GLY A CA 1
ATOM 1102 C C . GLY A 1 138 ? 17.164 11.091 -5.815 1.00 67.00 138 GLY A C 1
ATOM 1103 O O . GLY A 1 138 ? 18.295 10.805 -5.439 1.00 67.00 138 GLY A O 1
ATOM 1104 N N . ASN A 1 139 ? 16.575 10.441 -6.829 1.00 63.59 139 ASN A N 1
ATOM 1105 C CA . ASN A 1 139 ? 17.135 9.264 -7.529 1.00 63.59 139 ASN A CA 1
ATOM 1106 C C . ASN A 1 139 ? 17.596 8.105 -6.606 1.00 63.59 139 ASN A C 1
ATOM 1108 O O . ASN A 1 139 ? 18.271 7.184 -7.062 1.00 63.59 139 ASN A O 1
ATOM 1112 N N . THR A 1 140 ? 17.266 8.132 -5.311 1.00 61.97 140 THR A N 1
ATOM 1113 C CA . THR A 1 140 ? 17.732 7.158 -4.309 1.00 61.97 140 THR A CA 1
ATOM 1114 C C . THR A 1 140 ? 16.835 5.927 -4.210 1.00 61.97 140 THR A C 1
ATOM 1116 O O . THR A 1 140 ? 17.280 4.875 -3.758 1.00 61.97 140 THR A O 1
ATOM 1119 N N . GLU A 1 141 ? 15.579 6.035 -4.636 1.00 67.06 141 GLU A N 1
ATOM 1120 C CA . GLU A 1 141 ? 14.625 4.931 -4.758 1.00 67.06 141 GLU A CA 1
ATOM 1121 C C . GLU A 1 141 ? 14.121 4.810 -6.203 1.00 67.06 141 GLU A C 1
ATOM 1123 O O . GLU A 1 141 ? 14.542 5.552 -7.089 1.00 67.06 141 GLU A O 1
ATOM 1128 N N . TYR A 1 142 ? 13.222 3.851 -6.454 1.00 65.12 142 TYR A N 1
ATOM 1129 C CA . TYR A 1 142 ? 12.575 3.732 -7.757 1.00 65.12 142 TYR A CA 1
ATOM 1130 C C . TYR A 1 142 ? 11.805 5.019 -8.088 1.00 65.12 142 TYR A C 1
ATOM 1132 O O . TYR A 1 142 ? 11.063 5.546 -7.254 1.00 65.12 142 TYR A O 1
ATOM 1140 N N . ASP A 1 143 ? 11.952 5.497 -9.323 1.00 70.81 143 ASP A N 1
ATOM 1141 C CA . ASP A 1 143 ? 11.228 6.668 -9.806 1.00 70.81 143 ASP A CA 1
ATOM 1142 C C . ASP A 1 143 ? 9.727 6.346 -9.892 1.00 70.81 143 ASP A C 1
ATOM 1144 O O . ASP A 1 143 ? 9.247 5.602 -10.762 1.00 70.81 143 ASP A O 1
ATOM 1148 N N . MET A 1 144 ? 8.968 6.898 -8.944 1.00 70.31 144 MET A N 1
ATOM 1149 C CA . MET A 1 144 ? 7.525 6.684 -8.836 1.00 70.31 144 MET A CA 1
ATOM 1150 C C . MET A 1 144 ? 6.751 7.246 -10.031 1.00 70.31 144 MET A C 1
ATOM 1152 O O . MET A 1 144 ? 5.693 6.712 -10.374 1.00 70.31 144 MET A O 1
ATOM 1156 N N . ILE A 1 145 ? 7.239 8.325 -10.646 1.00 76.06 145 ILE A N 1
ATOM 1157 C CA . ILE A 1 145 ? 6.564 8.980 -11.768 1.00 76.06 145 ILE A CA 1
ATOM 1158 C C . ILE A 1 145 ? 6.879 8.217 -13.043 1.00 76.06 145 ILE A C 1
ATOM 1160 O O . ILE A 1 145 ? 5.953 7.834 -13.759 1.00 76.06 145 ILE A O 1
ATOM 1164 N N . SER A 1 146 ? 8.155 7.941 -13.308 1.00 76.12 146 SER A N 1
ATOM 1165 C CA . SER A 1 146 ? 8.578 7.205 -14.502 1.00 76.12 146 SER A CA 1
ATOM 1166 C C . SER A 1 146 ? 7.982 5.799 -14.532 1.00 76.12 146 SER A C 1
ATOM 1168 O O . SER A 1 146 ? 7.385 5.414 -15.535 1.00 76.12 146 SER A O 1
ATOM 1170 N N . SER A 1 147 ? 8.004 5.061 -13.415 1.00 76.12 147 SER A N 1
ATOM 1171 C CA . SER A 1 147 ? 7.396 3.719 -13.346 1.00 76.12 147 SER A CA 1
ATOM 1172 C C . SER A 1 147 ? 5.905 3.719 -13.712 1.00 76.12 147 SER A C 1
ATOM 1174 O O . SER A 1 147 ? 5.470 2.905 -14.528 1.00 76.12 147 SER A O 1
ATOM 1176 N N . ARG A 1 148 ? 5.118 4.664 -13.180 1.00 80.62 148 ARG A N 1
ATOM 1177 C CA . ARG A 1 148 ? 3.687 4.798 -13.509 1.00 80.62 148 ARG A CA 1
ATOM 1178 C C . ARG A 1 148 ? 3.465 5.281 -14.935 1.00 80.62 148 ARG A C 1
ATOM 1180 O O . ARG A 1 148 ? 2.606 4.748 -15.631 1.00 80.62 148 ARG A O 1
ATOM 1187 N N . THR A 1 149 ? 4.245 6.260 -15.379 1.00 84.62 149 THR A N 1
ATOM 1188 C CA . THR A 1 149 ? 4.155 6.807 -16.740 1.00 84.62 149 THR A CA 1
ATOM 1189 C C . THR A 1 149 ? 4.436 5.720 -17.772 1.00 84.62 149 THR A C 1
ATOM 1191 O O . THR A 1 149 ? 3.704 5.609 -18.750 1.00 84.62 149 THR A O 1
ATOM 1194 N N . ASN A 1 150 ? 5.414 4.850 -17.517 1.00 84.62 150 ASN A N 1
A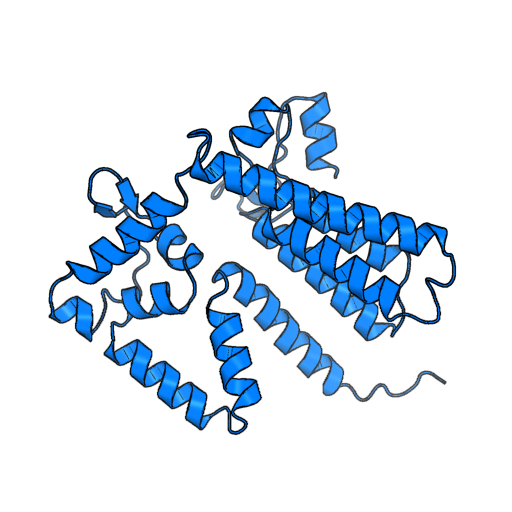TOM 1195 C CA . ASN A 1 150 ? 5.736 3.733 -18.401 1.00 84.62 150 ASN A CA 1
ATOM 1196 C C . ASN A 1 150 ? 4.671 2.642 -18.402 1.00 84.62 150 ASN A C 1
ATOM 1198 O O . ASN A 1 150 ? 4.414 2.081 -19.461 1.00 84.62 150 ASN A O 1
ATOM 1202 N N . ILE A 1 151 ? 3.994 2.385 -17.277 1.00 87.88 151 ILE A N 1
ATOM 1203 C CA . ILE A 1 151 ? 2.810 1.512 -17.274 1.00 87.88 151 ILE A CA 1
ATOM 1204 C C . ILE A 1 151 ? 1.731 2.079 -18.194 1.00 87.88 151 ILE A C 1
ATOM 1206 O O . ILE A 1 151 ? 1.220 1.361 -19.049 1.00 87.88 151 ILE A O 1
ATOM 1210 N N . PHE A 1 152 ? 1.387 3.359 -18.044 1.00 87.94 152 PHE A N 1
ATOM 1211 C CA . PHE A 1 152 ? 0.357 3.972 -18.885 1.00 87.94 152 PHE A CA 1
ATOM 1212 C C . PHE A 1 152 ? 0.762 4.013 -20.354 1.00 87.94 152 PHE A C 1
ATOM 1214 O O . PHE A 1 152 ? -0.077 3.779 -21.218 1.00 87.94 152 PHE A O 1
ATOM 1221 N N . ARG A 1 153 ? 2.042 4.255 -20.640 1.00 87.19 153 ARG A N 1
ATOM 1222 C CA . ARG A 1 153 ? 2.566 4.249 -22.003 1.00 87.19 153 ARG A CA 1
ATOM 1223 C C . ARG A 1 153 ? 2.521 2.856 -22.625 1.00 87.19 153 ARG A C 1
ATOM 1225 O O . ARG A 1 153 ? 2.000 2.711 -23.723 1.00 87.19 153 ARG A O 1
ATOM 1232 N N . TYR A 1 154 ? 2.950 1.834 -21.888 1.00 88.69 154 TYR A N 1
ATOM 1233 C CA . TYR A 1 154 ? 2.824 0.437 -22.298 1.00 88.69 154 TYR A CA 1
ATOM 1234 C C . TYR A 1 154 ? 1.361 0.062 -22.587 1.00 88.69 154 TYR A C 1
ATOM 1236 O O . TYR A 1 154 ? 1.052 -0.512 -23.626 1.00 88.69 154 TYR A O 1
ATOM 1244 N N . LEU A 1 155 ? 0.439 0.448 -21.701 1.00 89.38 155 LEU A N 1
ATOM 1245 C CA . LEU A 1 155 ? -0.999 0.216 -21.869 1.00 89.38 155 LEU A CA 1
ATOM 1246 C C . LEU A 1 155 ? -1.621 1.002 -23.033 1.00 89.38 155 LEU A C 1
ATOM 1248 O O . LEU A 1 155 ? -2.660 0.597 -23.554 1.00 89.38 155 LEU A O 1
ATOM 1252 N N . TYR A 1 156 ? -1.033 2.133 -23.415 1.00 88.94 156 TYR A N 1
ATOM 1253 C CA . TYR A 1 156 ? -1.479 2.937 -24.549 1.00 88.94 156 TYR A CA 1
ATOM 1254 C C . TYR A 1 156 ? -0.969 2.382 -25.883 1.00 88.94 156 TYR A C 1
ATOM 1256 O O . TYR A 1 156 ? -1.697 2.396 -26.869 1.00 88.94 156 TYR A O 1
ATOM 1264 N N . GLU A 1 157 ? 0.264 1.879 -25.907 1.00 89.12 157 GLU A N 1
ATOM 1265 C CA . GLU A 1 157 ? 0.925 1.370 -27.115 1.00 89.12 157 GLU A CA 1
ATOM 1266 C C . GLU A 1 157 ? 0.648 -0.120 -27.389 1.00 89.12 157 GLU A C 1
ATOM 1268 O O . GLU A 1 157 ? 1.123 -0.656 -28.387 1.00 89.12 157 GLU A O 1
ATOM 1273 N N . GLN A 1 158 ? -0.118 -0.802 -26.531 1.00 87.75 158 GLN A N 1
ATOM 1274 C CA . GLN A 1 158 ? -0.491 -2.201 -26.746 1.00 87.75 158 GLN A CA 1
ATOM 1275 C C . GLN A 1 158 ? -1.390 -2.385 -27.980 1.00 87.75 158 GLN A C 1
ATOM 1277 O O . GLN A 1 158 ? -2.201 -1.520 -28.321 1.00 87.75 158 GLN A O 1
ATOM 1282 N N . ASP A 1 159 ? -1.304 -3.563 -28.603 1.00 91.69 159 ASP A N 1
ATOM 1283 C CA . ASP A 1 159 ? -2.154 -3.922 -29.737 1.00 91.69 159 ASP A CA 1
ATOM 1284 C C . ASP A 1 159 ? -3.645 -3.819 -29.395 1.00 91.69 159 ASP A C 1
ATOM 1286 O O . ASP A 1 159 ? -4.076 -4.104 -28.274 1.00 91.69 159 ASP A O 1
ATOM 1290 N N . TRP A 1 160 ? -4.460 -3.483 -30.397 1.00 92.44 160 TRP A N 1
ATOM 1291 C CA . TRP A 1 160 ? -5.903 -3.276 -30.238 1.00 92.44 160 TRP A CA 1
ATOM 1292 C C . TRP A 1 160 ? -6.617 -4.460 -29.563 1.00 92.44 160 TRP A C 1
ATOM 1294 O O . TRP A 1 160 ? -7.498 -4.250 -28.733 1.00 92.44 160 TRP A O 1
ATOM 1304 N N . ILE A 1 161 ? -6.208 -5.701 -29.849 1.00 91.25 161 ILE A N 1
ATOM 1305 C CA . ILE A 1 161 ? -6.775 -6.901 -29.212 1.00 91.25 161 ILE A CA 1
ATOM 1306 C C . ILE A 1 161 ? -6.555 -6.855 -27.695 1.00 91.25 161 ILE A C 1
ATOM 1308 O O . ILE A 1 161 ? -7.513 -7.000 -26.935 1.00 91.25 161 ILE A O 1
ATOM 1312 N N . ASN A 1 162 ? -5.325 -6.581 -27.257 1.00 89.88 162 ASN A N 1
ATOM 1313 C CA . ASN A 1 162 ? -4.971 -6.496 -25.839 1.00 89.88 162 ASN A CA 1
ATOM 1314 C C . ASN A 1 162 ? -5.589 -5.256 -25.183 1.00 89.88 162 ASN A C 1
ATOM 1316 O O . ASN A 1 162 ? -5.979 -5.296 -24.020 1.00 89.88 162 ASN A O 1
ATOM 1320 N N . TYR A 1 163 ? -5.782 -4.175 -25.935 1.00 92.19 163 TYR A N 1
ATOM 1321 C CA . TYR A 1 163 ? -6.506 -3.003 -25.450 1.00 92.19 163 TYR A CA 1
ATOM 1322 C C . TYR A 1 163 ? -7.970 -3.325 -25.101 1.00 92.19 163 TYR A C 1
ATOM 1324 O O . TYR A 1 163 ? -8.485 -2.902 -24.059 1.00 92.19 163 TYR A O 1
ATOM 1332 N N . PHE A 1 164 ? -8.654 -4.103 -25.945 1.00 93.00 164 PHE A N 1
ATOM 1333 C CA . PHE A 1 164 ? -10.061 -4.446 -25.731 1.00 93.00 164 PHE A CA 1
ATOM 1334 C C . PHE A 1 164 ? -10.267 -5.601 -24.748 1.00 93.00 164 PHE A C 1
ATOM 1336 O O . PHE A 1 164 ? -11.134 -5.495 -23.877 1.00 93.00 164 PHE A O 1
ATOM 1343 N N . PHE A 1 165 ? -9.472 -6.666 -24.861 1.00 92.00 165 PHE A N 1
ATOM 1344 C CA . PHE A 1 165 ? -9.662 -7.922 -24.124 1.00 92.00 165 PHE A CA 1
ATOM 1345 C C . PHE A 1 165 ? -8.621 -8.175 -23.028 1.00 92.00 165 PHE A C 1
ATOM 1347 O O . PHE A 1 165 ? -8.780 -9.099 -22.230 1.00 92.00 165 PHE A O 1
ATOM 1354 N N . GLY A 1 166 ? -7.597 -7.328 -22.936 1.00 89.81 166 GLY A N 1
ATOM 1355 C CA . GLY A 1 166 ? -6.523 -7.447 -21.960 1.00 89.81 166 GLY A CA 1
ATOM 1356 C C . GLY A 1 166 ? -5.470 -8.469 -22.358 1.00 89.81 166 GLY A C 1
ATOM 1357 O O . GLY A 1 166 ? -5.565 -9.149 -23.376 1.00 89.81 166 GLY A O 1
ATOM 1358 N N . ASN A 1 167 ? -4.469 -8.595 -21.496 1.00 86.50 167 ASN A N 1
ATOM 1359 C CA . ASN A 1 167 ? -3.363 -9.537 -21.644 1.00 86.50 167 ASN A CA 1
ATOM 1360 C C . ASN A 1 167 ? -3.657 -10.885 -20.953 1.00 86.50 167 ASN A C 1
ATOM 1362 O O . ASN A 1 167 ? -2.794 -11.754 -20.886 1.00 86.50 167 ASN A O 1
ATOM 1366 N N . GLY A 1 168 ? -4.873 -11.068 -20.427 1.00 81.50 168 GLY A N 1
ATOM 1367 C CA . GLY A 1 168 ? -5.255 -12.190 -19.576 1.00 81.50 168 GLY A CA 1
ATOM 1368 C C . GLY A 1 168 ? -4.868 -11.975 -18.111 1.00 81.50 168 GLY A C 1
ATOM 1369 O O . GLY A 1 168 ? -4.066 -11.107 -17.767 1.00 81.50 168 GLY A O 1
ATOM 1370 N N . ILE A 1 169 ? -5.434 -12.793 -17.218 1.00 75.94 169 ILE A N 1
ATOM 1371 C CA . ILE A 1 169 ? -5.024 -12.846 -15.805 1.00 75.94 169 ILE A CA 1
ATOM 1372 C C . ILE A 1 169 ? -3.686 -13.591 -15.744 1.00 75.94 169 ILE A C 1
ATOM 1374 O O . ILE A 1 169 ? -3.619 -14.774 -15.411 1.00 75.94 169 ILE A O 1
ATOM 1378 N N . LEU A 1 170 ? -2.619 -12.915 -16.158 1.00 65.12 170 LEU A N 1
ATOM 1379 C CA . LEU A 1 170 ? -1.275 -13.464 -16.175 1.00 65.12 170 LEU A CA 1
ATOM 1380 C C . LEU A 1 170 ? -0.514 -13.021 -14.932 1.00 65.12 170 LEU A C 1
ATOM 1382 O O . LEU A 1 170 ? -0.436 -11.841 -14.601 1.00 65.12 170 LEU A O 1
ATOM 1386 N N . ILE A 1 171 ? 0.114 -13.994 -14.281 1.00 61.12 171 ILE A N 1
ATOM 1387 C CA . ILE A 1 171 ? 1.268 -13.736 -13.431 1.00 61.12 171 ILE A CA 1
ATOM 1388 C C . ILE A 1 171 ? 2.459 -13.725 -14.391 1.00 61.12 171 ILE A C 1
ATOM 1390 O O . ILE A 1 171 ? 2.920 -14.786 -14.812 1.00 61.12 171 ILE A O 1
ATOM 1394 N N . LEU A 1 172 ? 2.928 -12.537 -14.789 1.00 64.75 172 LEU A N 1
ATOM 1395 C CA . LEU A 1 172 ? 4.173 -12.376 -15.546 1.00 64.75 172 LEU A CA 1
ATOM 1396 C C . LEU A 1 172 ? 5.296 -13.127 -14.821 1.00 64.75 172 LEU A C 1
ATOM 1398 O O . LEU A 1 172 ? 5.678 -12.747 -13.715 1.00 64.75 172 LEU A O 1
ATOM 1402 N N . LYS A 1 173 ? 5.791 -14.214 -15.419 1.00 62.44 173 LYS A N 1
ATOM 1403 C CA . LYS A 1 173 ? 6.953 -14.943 -14.890 1.00 62.44 173 LYS A CA 1
ATOM 1404 C C . LYS A 1 173 ? 8.238 -14.133 -15.051 1.00 62.44 173 LYS A C 1
ATOM 1406 O O . LYS A 1 173 ? 9.091 -14.183 -14.178 1.00 62.44 173 LYS A O 1
ATOM 1411 N N . ASN A 1 174 ? 8.326 -13.370 -16.139 1.00 75.12 174 ASN A N 1
ATOM 1412 C CA . ASN A 1 174 ? 9.446 -12.492 -16.454 1.00 75.12 174 ASN A CA 1
ATOM 1413 C C . ASN A 1 174 ? 8.944 -11.043 -16.545 1.00 75.12 174 ASN A C 1
ATOM 1415 O O . ASN A 1 174 ? 7.824 -10.840 -17.027 1.00 75.12 174 ASN A O 1
ATOM 1419 N N . PRO A 1 175 ? 9.733 -10.048 -16.107 1.00 80.69 175 PRO A N 1
ATOM 1420 C CA . PRO A 1 175 ? 9.367 -8.646 -16.262 1.00 80.69 175 PRO A CA 1
ATOM 1421 C C . PRO A 1 175 ? 9.238 -8.267 -17.740 1.00 80.69 175 PRO A C 1
ATOM 1423 O O . PRO A 1 175 ? 9.962 -8.771 -18.599 1.00 80.69 175 PRO A O 1
ATOM 1426 N N . ILE A 1 176 ? 8.322 -7.346 -18.031 1.00 83.00 176 ILE A N 1
ATOM 1427 C CA . ILE A 1 176 ? 8.205 -6.723 -19.349 1.00 83.00 176 ILE A CA 1
ATOM 1428 C C . ILE A 1 176 ? 9.217 -5.583 -19.398 1.00 83.00 176 ILE A C 1
ATOM 1430 O O . ILE A 1 176 ? 9.127 -4.647 -18.608 1.00 83.00 176 ILE A O 1
ATOM 1434 N N . ILE A 1 177 ? 10.170 -5.641 -20.324 1.00 80.62 177 ILE A N 1
ATOM 1435 C CA . ILE A 1 177 ? 11.125 -4.549 -20.527 1.00 80.62 177 ILE A CA 1
ATOM 1436 C C . ILE A 1 177 ? 10.496 -3.547 -21.487 1.00 80.62 177 ILE A C 1
ATOM 1438 O O . ILE A 1 177 ? 10.238 -3.869 -22.647 1.00 80.62 177 ILE A O 1
ATOM 1442 N N . TYR A 1 178 ? 10.259 -2.328 -21.013 1.00 77.69 178 TYR A N 1
ATOM 1443 C CA . TYR A 1 178 ? 9.668 -1.272 -21.820 1.00 77.69 178 TYR A CA 1
ATOM 1444 C C . TYR A 1 178 ? 10.397 0.053 -21.582 1.00 77.69 178 TYR A C 1
ATOM 1446 O O . TYR A 1 178 ? 10.523 0.516 -20.450 1.00 77.69 178 TYR A O 1
ATOM 1454 N N . SER A 1 179 ? 10.917 0.657 -22.657 1.00 76.19 179 SER A N 1
ATOM 1455 C CA . SER A 1 179 ? 11.748 1.875 -22.603 1.00 76.19 179 SER A CA 1
ATOM 1456 C C . SER A 1 179 ? 12.944 1.778 -21.634 1.00 76.19 179 SER A C 1
ATOM 1458 O O . SER A 1 179 ? 13.298 2.749 -20.973 1.00 76.19 179 SER A O 1
ATOM 1460 N N . GLY A 1 180 ? 13.559 0.593 -21.528 1.00 72.44 180 GLY A N 1
ATOM 1461 C CA . GLY A 1 180 ? 14.699 0.341 -20.635 1.00 72.44 180 GLY A CA 1
ATOM 1462 C C . GLY A 1 180 ? 14.337 0.148 -19.157 1.00 72.44 180 GLY A C 1
ATOM 1463 O O . GLY A 1 180 ? 15.238 0.015 -18.335 1.00 72.44 180 GLY A O 1
ATOM 1464 N N . ILE A 1 181 ? 13.045 0.113 -18.813 1.00 74.06 181 ILE A N 1
ATOM 1465 C CA . ILE A 1 181 ? 12.556 -0.120 -17.451 1.00 74.06 181 ILE A CA 1
ATOM 1466 C C . ILE A 1 181 ? 11.825 -1.459 -17.385 1.00 74.06 181 ILE A C 1
ATOM 1468 O O . ILE A 1 181 ? 11.011 -1.793 -18.245 1.00 74.06 181 ILE A O 1
ATOM 1472 N N . GLU A 1 182 ? 12.123 -2.225 -16.340 1.00 80.19 182 GLU A N 1
ATOM 1473 C CA . GLU A 1 182 ? 11.482 -3.503 -16.059 1.00 80.19 182 GLU A CA 1
ATOM 1474 C C . GLU A 1 182 ? 10.144 -3.290 -15.342 1.00 80.19 182 GLU A C 1
ATOM 1476 O O . GLU A 1 182 ? 10.075 -2.794 -14.213 1.00 80.19 182 GLU A O 1
ATOM 1481 N N . ILE A 1 183 ? 9.057 -3.677 -16.002 1.00 80.62 183 ILE A N 1
ATOM 1482 C CA . ILE A 1 183 ? 7.704 -3.654 -15.457 1.00 80.62 183 ILE A CA 1
ATOM 1483 C C . ILE A 1 183 ? 7.361 -5.059 -14.964 1.00 80.62 183 ILE A C 1
ATOM 1485 O O . ILE A 1 183 ? 7.229 -6.009 -15.737 1.00 80.62 183 ILE A O 1
ATOM 1489 N N . TYR A 1 184 ? 7.183 -5.184 -13.654 1.00 80.56 184 TYR A N 1
ATOM 1490 C CA . TYR A 1 184 ? 6.809 -6.425 -12.991 1.00 80.56 184 TYR A CA 1
ATOM 1491 C C . TYR A 1 184 ? 5.301 -6.457 -12.693 1.00 80.56 184 TYR A C 1
ATOM 1493 O O . TYR A 1 184 ? 4.632 -5.424 -12.661 1.00 80.56 184 TYR A O 1
ATOM 1501 N N . ASN A 1 185 ? 4.759 -7.636 -12.362 1.00 74.06 185 ASN A N 1
ATOM 1502 C CA . ASN A 1 185 ? 3.357 -7.774 -11.924 1.00 74.06 185 ASN A CA 1
ATOM 1503 C C . ASN A 1 185 ? 2.996 -6.850 -10.762 1.00 74.06 185 ASN A C 1
ATOM 1505 O O . ASN A 1 185 ? 1.900 -6.289 -10.709 1.00 74.06 185 ASN A O 1
ATOM 1509 N N . TYR A 1 186 ? 3.909 -6.724 -9.796 1.00 72.75 186 TYR A N 1
ATOM 1510 C CA . TYR A 1 186 ? 3.664 -5.895 -8.625 1.00 72.75 186 TYR A CA 1
ATOM 1511 C C . TYR A 1 186 ? 3.529 -4.420 -9.015 1.00 72.75 186 TYR A C 1
ATOM 1513 O O . TYR A 1 186 ? 2.762 -3.713 -8.377 1.00 72.75 186 TYR A O 1
ATOM 1521 N N . THR A 1 187 ? 4.174 -3.967 -10.096 1.00 78.75 187 THR A N 1
ATOM 1522 C CA . THR A 1 187 ? 4.095 -2.578 -10.562 1.00 78.75 187 THR A CA 1
ATOM 1523 C C . THR A 1 187 ? 2.679 -2.232 -11.048 1.00 78.75 187 THR A C 1
ATOM 1525 O O . THR A 1 187 ? 2.165 -1.154 -10.737 1.00 78.75 187 THR A O 1
ATOM 1528 N N . PHE A 1 188 ? 1.989 -3.165 -11.721 1.00 78.81 188 PHE A N 1
ATOM 1529 C CA . PHE A 1 188 ? 0.574 -3.006 -12.094 1.00 78.81 188 PHE A CA 1
ATOM 1530 C C . PHE A 1 188 ? -0.353 -3.038 -10.870 1.00 78.81 188 PHE A C 1
ATOM 1532 O O . PHE A 1 188 ? -1.230 -2.184 -10.737 1.00 78.81 188 PHE A O 1
ATOM 1539 N N . ARG A 1 189 ? -0.131 -3.973 -9.934 1.00 75.75 189 ARG A N 1
ATOM 1540 C CA . ARG A 1 189 ? -0.909 -4.091 -8.680 1.00 75.75 189 ARG A CA 1
ATOM 1541 C C . ARG A 1 189 ? -0.771 -2.866 -7.773 1.00 75.75 189 ARG A C 1
ATOM 1543 O O . ARG A 1 189 ? -1.741 -2.452 -7.132 1.00 75.75 189 ARG A O 1
ATOM 1550 N N . ASP A 1 190 ? 0.418 -2.277 -7.757 1.00 72.81 190 ASP A N 1
ATOM 1551 C CA . ASP A 1 190 ? 0.754 -1.082 -6.987 1.00 72.81 190 ASP A CA 1
ATOM 1552 C C . ASP A 1 190 ? 0.194 0.213 -7.583 1.00 72.81 190 ASP A C 1
ATOM 1554 O O . ASP A 1 190 ? 0.113 1.233 -6.890 1.00 72.81 190 ASP A O 1
ATOM 1558 N N . SER A 1 191 ? -0.205 0.176 -8.853 1.00 77.25 191 SER A N 1
ATOM 1559 C CA . SER A 1 191 ? -0.804 1.308 -9.565 1.00 77.25 191 SER A CA 1
ATOM 1560 C C . SER A 1 191 ? -2.327 1.394 -9.388 1.00 77.25 191 SER A C 1
ATOM 1562 O O . SER A 1 191 ? -2.940 2.351 -9.853 1.00 77.25 191 SER A O 1
ATOM 1564 N N . GLY A 1 192 ? -2.925 0.436 -8.670 1.00 77.06 192 GLY A N 1
ATOM 1565 C CA . GLY A 1 192 ? -4.346 0.403 -8.315 1.00 77.06 192 GLY A CA 1
ATOM 1566 C C . GLY A 1 192 ? -5.128 -0.689 -9.048 1.00 77.06 192 GLY A C 1
ATOM 1567 O O . GLY A 1 192 ? -4.720 -1.179 -10.104 1.00 77.06 192 GLY A O 1
ATOM 1568 N N . PHE A 1 193 ? -6.284 -1.078 -8.498 1.00 81.12 193 PHE A N 1
ATOM 1569 C CA . PHE A 1 193 ? -7.090 -2.179 -9.044 1.00 81.12 193 PHE A CA 1
ATOM 1570 C C . PHE A 1 193 ? -7.514 -1.947 -10.494 1.00 81.12 193 PHE A C 1
ATOM 1572 O O . PHE A 1 193 ? -7.477 -2.884 -11.279 1.00 81.12 193 PHE A O 1
ATOM 1579 N N . PHE A 1 194 ? -7.893 -0.720 -10.870 1.00 84.25 194 PHE A N 1
ATOM 1580 C CA . PHE A 1 194 ? -8.344 -0.430 -12.236 1.00 84.25 194 PHE A CA 1
ATOM 1581 C C . PHE A 1 194 ? -7.238 -0.583 -13.273 1.00 84.25 194 PHE A C 1
ATOM 1583 O O . PHE A 1 194 ? -7.501 -1.109 -14.349 1.00 84.25 194 PHE A O 1
ATOM 1590 N N . VAL A 1 195 ? -6.008 -0.188 -12.938 1.00 88.38 195 VAL A N 1
ATOM 1591 C CA . VAL A 1 195 ? -4.848 -0.385 -13.816 1.00 88.38 195 VAL A CA 1
ATOM 1592 C C . VAL A 1 195 ? -4.595 -1.879 -14.005 1.00 88.38 195 VAL A C 1
ATOM 1594 O O . VAL A 1 195 ? -4.458 -2.345 -15.134 1.00 88.38 195 VAL A O 1
ATOM 1597 N N . ASN A 1 196 ? -4.625 -2.648 -12.915 1.00 86.00 196 ASN A N 1
ATOM 1598 C CA . ASN A 1 196 ? -4.454 -4.098 -12.966 1.00 86.00 196 ASN A CA 1
ATOM 1599 C C . ASN A 1 196 ? -5.595 -4.810 -13.723 1.00 86.00 196 ASN A C 1
ATOM 1601 O O . ASN A 1 196 ? -5.350 -5.725 -14.508 1.00 86.00 196 ASN A O 1
ATOM 1605 N N . LEU A 1 197 ? -6.844 -4.383 -13.517 1.00 86.06 197 LEU A N 1
ATOM 1606 C CA . LEU A 1 197 ? -8.022 -4.926 -14.194 1.00 86.06 197 LEU A CA 1
ATOM 1607 C C . LEU A 1 197 ? -7.980 -4.626 -15.694 1.00 86.06 197 LEU A C 1
ATOM 1609 O O . LEU A 1 197 ? -8.231 -5.524 -16.495 1.00 86.06 197 LEU A O 1
ATOM 1613 N N . PHE A 1 198 ? -7.624 -3.396 -16.071 1.00 91.00 198 PHE A N 1
ATOM 1614 C CA . PHE A 1 198 ? -7.459 -3.003 -17.467 1.00 91.00 198 PHE A CA 1
ATOM 1615 C C . PHE A 1 198 ? -6.337 -3.795 -18.140 1.00 91.00 198 PHE A C 1
ATOM 1617 O O . PHE A 1 198 ? -6.555 -4.367 -19.201 1.00 91.00 198 PHE A O 1
ATOM 1624 N N . PHE A 1 199 ? -5.175 -3.920 -17.495 1.00 89.62 199 PHE A N 1
ATOM 1625 C CA . PHE A 1 199 ? -4.084 -4.754 -18.002 1.00 89.62 199 PHE A CA 1
ATOM 1626 C C . PHE A 1 199 ? -4.529 -6.209 -18.229 1.00 89.62 199 PHE A C 1
ATOM 1628 O O . PHE A 1 199 ? -4.221 -6.793 -19.267 1.00 89.62 199 PHE A O 1
ATOM 1635 N N . SER A 1 200 ? -5.291 -6.775 -17.287 1.00 87.75 200 SER A N 1
ATOM 1636 C CA . SER A 1 200 ? -5.681 -8.191 -17.313 1.00 87.75 200 SER A CA 1
ATOM 1637 C C . SER A 1 200 ? -6.841 -8.499 -18.264 1.00 87.75 200 SER A C 1
ATOM 1639 O O . SER A 1 200 ? -6.880 -9.571 -18.857 1.00 87.75 200 SER A O 1
ATOM 1641 N N . THR A 1 201 ? -7.818 -7.598 -18.379 1.00 89.56 201 THR A N 1
ATOM 1642 C CA . THR A 1 201 ? -9.118 -7.875 -19.035 1.00 89.56 201 THR A CA 1
ATOM 1643 C C . THR A 1 201 ? -9.542 -6.828 -20.068 1.00 89.56 201 THR A C 1
ATOM 1645 O O . THR A 1 201 ? -10.621 -6.935 -20.654 1.00 89.56 201 THR A O 1
ATOM 1648 N N . GLY A 1 202 ? -8.707 -5.813 -20.291 1.00 91.56 202 GLY A N 1
ATOM 1649 C CA . GLY A 1 202 ? -8.939 -4.750 -21.260 1.00 91.56 202 GLY A CA 1
ATOM 1650 C C . GLY A 1 202 ? -10.112 -3.850 -20.893 1.00 91.56 202 GLY A C 1
ATOM 1651 O O . GLY A 1 202 ? -10.680 -3.908 -19.794 1.00 91.56 202 GLY A O 1
ATOM 1652 N N . ILE A 1 203 ? -10.497 -2.993 -21.836 1.00 94.06 203 ILE A N 1
ATOM 1653 C CA . ILE A 1 203 ? -11.603 -2.055 -21.626 1.00 94.06 203 ILE A CA 1
ATOM 1654 C C . ILE A 1 203 ? -12.942 -2.773 -21.428 1.00 94.06 203 ILE A C 1
ATOM 1656 O O . ILE A 1 203 ? -13.775 -2.310 -20.649 1.00 94.06 203 ILE A O 1
ATOM 1660 N N . VAL A 1 204 ? -13.137 -3.928 -22.077 1.00 92.94 204 VAL A N 1
ATOM 1661 C CA . VAL A 1 204 ? -14.376 -4.710 -21.972 1.00 92.94 204 VAL A CA 1
ATOM 1662 C C . VAL A 1 204 ? -14.566 -5.203 -20.541 1.00 92.94 204 VAL A C 1
ATOM 1664 O O . VAL A 1 204 ? -15.642 -5.018 -19.967 1.00 92.94 204 VAL A O 1
ATOM 1667 N N . GLY A 1 205 ? -13.519 -5.764 -19.931 1.00 89.50 205 GLY A N 1
ATOM 1668 C CA . GLY A 1 205 ? -13.575 -6.222 -18.546 1.00 89.50 205 GLY A CA 1
ATOM 1669 C C . GLY A 1 205 ? -13.793 -5.084 -17.550 1.00 89.50 205 GLY A C 1
ATOM 1670 O O . GLY A 1 205 ? -14.609 -5.218 -16.636 1.00 89.50 205 GLY A O 1
ATOM 1671 N N . VAL A 1 206 ? -13.154 -3.927 -17.761 1.00 91.06 206 VAL A N 1
ATOM 1672 C CA . VAL A 1 206 ? -13.359 -2.735 -16.917 1.00 91.06 206 VAL A CA 1
ATOM 1673 C C . VAL A 1 206 ? -14.804 -2.236 -16.991 1.00 91.06 206 VAL A C 1
ATOM 1675 O O . VAL A 1 206 ? -15.431 -2.017 -15.952 1.00 91.06 206 VAL A O 1
ATOM 1678 N N . VAL A 1 207 ? -15.365 -2.092 -18.195 1.00 93.94 207 VAL A N 1
ATOM 1679 C CA . VAL A 1 207 ? -16.758 -1.650 -18.388 1.00 93.94 207 VAL A CA 1
ATOM 1680 C C . VAL A 1 207 ? -17.732 -2.645 -17.764 1.00 93.94 207 VAL A C 1
ATOM 1682 O O . VAL A 1 207 ? -18.636 -2.240 -17.027 1.00 93.94 207 VAL A O 1
ATOM 1685 N N . PHE A 1 208 ? -17.525 -3.944 -17.994 1.00 90.62 208 PHE A N 1
ATOM 1686 C CA . PHE A 1 208 ? -18.354 -4.992 -17.404 1.00 90.62 208 PHE A CA 1
ATOM 1687 C C . PHE A 1 208 ? -18.305 -4.955 -15.873 1.00 90.62 208 PHE A C 1
ATOM 1689 O O . PHE A 1 208 ? -19.346 -5.028 -15.218 1.00 90.62 208 PHE A O 1
ATOM 1696 N N . PHE A 1 209 ? -17.120 -4.768 -15.289 1.00 85.44 209 PHE A N 1
ATOM 1697 C CA . PHE A 1 209 ? -16.947 -4.665 -13.843 1.00 85.44 209 PHE A CA 1
ATOM 1698 C C . PHE A 1 209 ? -17.652 -3.440 -13.249 1.00 85.44 209 PHE A C 1
ATOM 1700 O O . PHE A 1 209 ? -18.324 -3.555 -12.219 1.00 85.44 209 PHE A O 1
ATOM 1707 N N . ILE A 1 210 ? -17.549 -2.270 -13.888 1.00 86.44 210 ILE A N 1
ATOM 1708 C CA . ILE A 1 210 ? -18.243 -1.050 -13.442 1.00 86.44 210 ILE A CA 1
ATOM 1709 C C . ILE A 1 210 ? -19.761 -1.248 -13.522 1.00 86.44 210 ILE A C 1
ATOM 1711 O O . ILE A 1 210 ? -20.478 -0.921 -12.571 1.00 86.44 210 ILE A O 1
ATOM 1715 N N . PHE A 1 211 ? -20.253 -1.831 -14.616 1.00 88.81 211 PHE A N 1
ATOM 1716 C CA . PHE A 1 211 ? -21.673 -2.125 -14.793 1.00 88.81 211 PHE A CA 1
ATOM 1717 C C . PHE A 1 211 ? -22.184 -3.113 -13.737 1.00 88.81 211 PHE A C 1
ATOM 1719 O O . PHE A 1 211 ? -23.172 -2.840 -13.052 1.00 88.81 211 PHE A O 1
ATOM 1726 N N . TRP A 1 212 ? -21.467 -4.217 -13.521 1.00 86.44 212 TRP A N 1
ATOM 1727 C CA . TRP A 1 212 ? -21.770 -5.185 -12.468 1.00 86.44 212 TRP A CA 1
ATOM 1728 C C . TRP A 1 212 ? -21.780 -4.533 -11.078 1.00 86.44 212 TRP A C 1
ATOM 1730 O O . TRP A 1 212 ? -22.723 -4.725 -10.306 1.00 86.44 212 TRP A O 1
ATOM 1740 N N . SER A 1 213 ? -20.790 -3.689 -10.780 1.00 74.88 213 SER A N 1
ATOM 1741 C CA . SER A 1 213 ? -20.704 -2.956 -9.511 1.00 74.88 213 SER A CA 1
ATOM 1742 C C . SER A 1 213 ? -21.908 -2.037 -9.314 1.00 74.88 213 SER A C 1
ATOM 1744 O O . SER A 1 213 ? -22.487 -1.997 -8.227 1.00 74.88 213 SER A O 1
ATOM 1746 N N . LYS A 1 214 ? -22.350 -1.346 -10.372 1.00 81.25 214 LYS A N 1
ATOM 1747 C CA . LYS A 1 214 ? -23.548 -0.499 -10.336 1.00 81.25 214 LYS A CA 1
ATOM 1748 C C . LYS A 1 214 ? -24.828 -1.304 -10.099 1.00 81.25 214 LYS A C 1
ATOM 1750 O O . LYS A 1 214 ? -25.696 -0.843 -9.357 1.00 81.25 214 LYS A O 1
ATOM 1755 N N . LEU A 1 215 ? -24.948 -2.495 -10.687 1.00 79.00 215 LEU A N 1
ATOM 1756 C CA . LEU A 1 215 ? -26.091 -3.388 -10.459 1.00 79.00 215 LEU A CA 1
ATOM 1757 C C . LEU A 1 215 ? -26.163 -3.877 -9.006 1.00 79.00 215 LEU A C 1
ATOM 1759 O O . LEU A 1 215 ? -27.255 -4.029 -8.457 1.00 79.00 215 LEU A O 1
ATOM 1763 N N . LYS A 1 216 ? -25.010 -4.112 -8.370 1.00 72.38 216 LYS A N 1
ATOM 1764 C CA . LYS A 1 216 ? -24.938 -4.563 -6.972 1.00 72.38 216 LYS A CA 1
ATOM 1765 C C . LYS A 1 216 ? -25.085 -3.420 -5.969 1.00 72.38 216 LYS A C 1
ATOM 1767 O O . LYS A 1 216 ? -25.733 -3.596 -4.938 1.00 72.38 216 LYS A O 1
ATOM 1772 N N . ILE A 1 217 ? -24.540 -2.241 -6.266 1.00 71.19 217 ILE A N 1
ATOM 1773 C CA . ILE A 1 217 ? -24.521 -1.091 -5.357 1.00 71.19 217 ILE A CA 1
ATOM 1774 C C . ILE A 1 217 ? -25.547 -0.046 -5.810 1.00 71.19 217 ILE A C 1
ATOM 1776 O O . ILE A 1 217 ? -25.287 0.823 -6.645 1.00 71.19 217 ILE A O 1
ATOM 1780 N N . LYS A 1 218 ? -26.741 -0.098 -5.208 1.00 79.44 218 LYS A N 1
ATOM 1781 C CA . LYS A 1 218 ? -27.860 0.789 -5.573 1.00 79.44 218 LYS A CA 1
ATOM 1782 C C . LYS A 1 218 ? -27.584 2.263 -5.250 1.00 79.44 218 LYS A C 1
ATOM 1784 O O . LYS A 1 218 ? -27.880 3.140 -6.063 1.00 79.44 218 LYS A O 1
ATOM 1789 N N . LYS A 1 219 ? -26.995 2.546 -4.081 1.00 68.12 219 LYS A N 1
ATOM 1790 C CA . LYS A 1 219 ? -26.735 3.915 -3.605 1.00 68.12 219 LYS A CA 1
ATOM 1791 C C . LYS A 1 219 ? -25.484 4.496 -4.271 1.00 68.12 219 LYS A 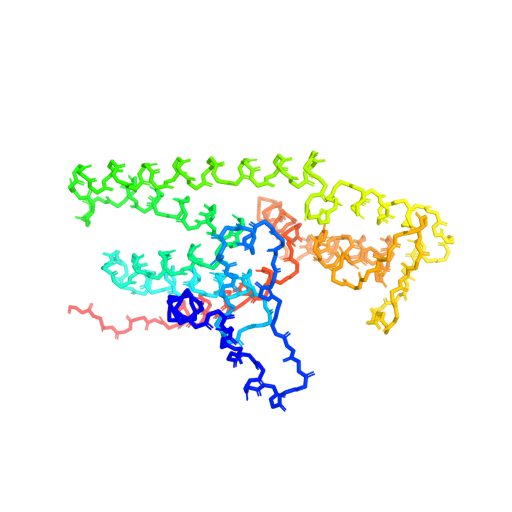C 1
ATOM 1793 O O . LYS A 1 219 ? -24.391 3.973 -4.072 1.00 68.12 219 LYS A O 1
ATOM 1798 N N . MET A 1 220 ? -25.625 5.612 -4.993 1.00 68.62 220 MET A N 1
ATOM 1799 C CA . MET A 1 220 ? -24.502 6.223 -5.727 1.00 68.62 220 MET A CA 1
ATOM 1800 C C . MET A 1 220 ? -23.329 6.633 -4.837 1.00 68.62 220 MET A C 1
ATOM 1802 O O . MET A 1 220 ? -22.185 6.428 -5.224 1.00 68.62 220 MET A O 1
ATOM 1806 N N . SER A 1 221 ? -23.586 7.132 -3.625 1.00 56.94 221 SER A N 1
ATOM 1807 C CA . SER A 1 221 ? -22.505 7.490 -2.700 1.00 56.94 221 SER A CA 1
ATOM 1808 C C . SER A 1 221 ? -21.630 6.285 -2.338 1.00 56.94 221 SER A C 1
ATOM 1810 O O . SER A 1 221 ? -20.414 6.409 -2.268 1.00 56.94 221 SER A O 1
ATOM 1812 N N . LEU A 1 222 ? -22.237 5.107 -2.143 1.00 56.69 222 LEU A N 1
ATOM 1813 C CA . LEU A 1 222 ? -21.507 3.877 -1.831 1.00 56.69 222 LEU A CA 1
ATOM 1814 C C . LEU A 1 222 ? -20.738 3.358 -3.044 1.00 56.69 222 LEU A C 1
ATOM 1816 O O . LEU A 1 222 ? -19.637 2.850 -2.875 1.00 56.69 222 LEU A O 1
ATOM 1820 N N . LEU A 1 223 ? -21.284 3.519 -4.254 1.00 63.66 223 LEU A N 1
ATOM 1821 C CA . LEU A 1 223 ? -20.583 3.152 -5.482 1.00 63.66 223 LEU A CA 1
ATOM 1822 C C . LEU A 1 223 ? -19.334 4.017 -5.673 1.00 63.66 223 LEU A C 1
ATOM 1824 O O . LEU A 1 223 ? -18.266 3.482 -5.929 1.00 63.66 223 LEU A O 1
ATOM 1828 N N . ILE A 1 224 ? -19.445 5.334 -5.493 1.00 62.72 224 ILE A N 1
ATOM 1829 C CA . ILE A 1 224 ? -18.302 6.251 -5.604 1.00 62.72 224 ILE A CA 1
ATOM 1830 C C . ILE A 1 224 ? -17.225 5.890 -4.576 1.00 62.72 224 ILE A C 1
ATOM 1832 O O . ILE A 1 224 ? -16.064 5.738 -4.943 1.00 62.72 224 ILE A O 1
ATOM 1836 N N . ILE A 1 225 ? -17.607 5.680 -3.310 1.00 64.31 225 ILE A N 1
ATOM 1837 C CA . ILE A 1 225 ? -16.672 5.253 -2.256 1.00 64.31 225 ILE A CA 1
ATOM 1838 C C . ILE A 1 225 ? -15.999 3.927 -2.631 1.00 64.31 225 ILE A C 1
ATOM 1840 O O . ILE A 1 225 ? -14.784 3.804 -2.517 1.00 64.31 225 ILE A O 1
ATOM 1844 N N . PHE A 1 226 ? -16.765 2.953 -3.122 1.00 66.25 226 PHE A N 1
ATOM 1845 C CA . PHE A 1 226 ? -16.243 1.663 -3.565 1.00 66.25 226 PHE A CA 1
ATOM 1846 C C . PHE A 1 226 ? -15.216 1.809 -4.700 1.00 66.25 226 PHE A C 1
ATOM 1848 O O . PHE A 1 226 ? -14.125 1.255 -4.606 1.00 66.25 226 PHE A O 1
ATOM 1855 N N . LEU A 1 227 ? -15.511 2.612 -5.728 1.00 69.12 227 LEU A N 1
ATOM 1856 C CA . LEU A 1 227 ? -14.586 2.879 -6.838 1.00 69.12 227 LEU A CA 1
ATOM 1857 C C . LEU A 1 227 ? -13.313 3.609 -6.370 1.00 69.12 227 LEU A C 1
ATOM 1859 O O . LEU A 1 227 ? -12.221 3.311 -6.851 1.00 69.12 227 LEU A O 1
ATOM 1863 N N . ILE A 1 228 ? -13.426 4.532 -5.409 1.00 66.06 228 ILE A N 1
ATOM 1864 C CA . ILE A 1 228 ? -12.268 5.211 -4.806 1.00 66.06 228 ILE A CA 1
ATOM 1865 C C . ILE A 1 228 ? -11.398 4.208 -4.043 1.00 66.06 228 ILE A C 1
ATOM 1867 O O . ILE A 1 228 ? -10.187 4.181 -4.242 1.00 66.06 228 ILE A O 1
ATOM 1871 N N . ILE A 1 229 ? -12.002 3.346 -3.219 1.00 64.75 229 ILE A N 1
ATOM 1872 C CA . ILE A 1 229 ? -11.271 2.327 -2.451 1.00 64.75 229 ILE A CA 1
ATOM 1873 C C . ILE A 1 229 ? -10.511 1.387 -3.388 1.00 64.75 229 ILE A C 1
ATOM 1875 O O . ILE A 1 229 ? -9.351 1.085 -3.122 1.00 64.75 229 ILE A O 1
ATOM 1879 N N . LEU A 1 230 ? -11.114 0.980 -4.508 1.00 66.88 230 LEU A N 1
ATOM 1880 C CA . LEU A 1 230 ? -10.463 0.120 -5.499 1.00 66.88 230 LEU A CA 1
ATOM 1881 C C . LEU A 1 230 ? -9.244 0.768 -6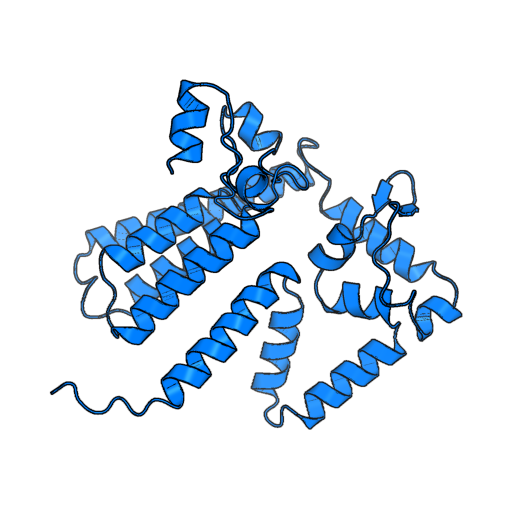.172 1.00 66.88 230 LEU A C 1
ATOM 1883 O O . LEU A 1 230 ? -8.339 0.059 -6.592 1.00 66.88 230 LEU A O 1
ATOM 1887 N N . ASN A 1 231 ? -9.139 2.096 -6.229 1.00 68.31 231 ASN A N 1
ATOM 1888 C CA . ASN A 1 231 ? -7.909 2.741 -6.709 1.00 68.31 231 ASN A CA 1
ATOM 1889 C C . ASN A 1 231 ? -6.729 2.612 -5.728 1.00 68.31 231 ASN A C 1
ATOM 1891 O O . ASN A 1 231 ? -5.602 2.965 -6.070 1.00 68.31 231 ASN A O 1
ATOM 1895 N N . SER A 1 232 ? -6.960 2.073 -4.529 1.00 64.38 232 SER A N 1
ATOM 1896 C CA . SER A 1 232 ? -5.883 1.699 -3.615 1.00 64.38 232 SER A CA 1
ATOM 1897 C C . SER A 1 232 ? -5.087 0.513 -4.164 1.00 64.38 232 SER A C 1
ATOM 1899 O O . SER A 1 232 ? -5.581 -0.281 -4.968 1.00 64.38 232 SER A O 1
ATOM 1901 N N . LYS A 1 233 ? -3.841 0.375 -3.700 1.00 66.00 233 LYS A N 1
ATOM 1902 C CA . LYS A 1 233 ? -2.995 -0.787 -3.994 1.00 66.00 233 LYS A CA 1
ATOM 1903 C C . LYS A 1 233 ? -3.746 -2.088 -3.703 1.00 66.00 233 LYS A C 1
ATOM 1905 O O . LYS A 1 233 ? -4.401 -2.203 -2.667 1.00 66.00 233 LYS A O 1
ATOM 1910 N N . TYR A 1 234 ? -3.608 -3.075 -4.584 1.00 62.59 234 TYR A N 1
ATOM 1911 C CA . TYR A 1 234 ? -4.303 -4.359 -4.449 1.00 62.59 234 TYR A CA 1
ATOM 1912 C C . TYR A 1 234 ? -4.042 -5.038 -3.093 1.00 62.59 234 TYR A C 1
ATOM 1914 O O . TYR A 1 234 ? -4.957 -5.577 -2.476 1.00 62.59 234 TYR A O 1
ATOM 1922 N N . ASP A 1 235 ? -2.821 -4.930 -2.569 1.00 59.59 235 ASP A N 1
ATOM 1923 C CA . ASP A 1 235 ? -2.450 -5.509 -1.273 1.00 59.59 235 ASP A CA 1
ATOM 1924 C C . ASP A 1 235 ? -3.132 -4.830 -0.072 1.00 59.59 235 ASP A C 1
ATOM 1926 O O . ASP A 1 235 ? -3.296 -5.444 0.980 1.00 59.59 235 ASP A O 1
ATOM 1930 N N . TYR A 1 236 ? -3.644 -3.605 -0.241 1.00 61.66 236 TYR A N 1
ATOM 1931 C CA . TYR A 1 236 ? -4.505 -2.950 0.751 1.00 61.66 236 TYR A CA 1
ATOM 1932 C C . TYR A 1 236 ? -5.955 -3.449 0.698 1.00 61.66 236 TYR A C 1
ATOM 1934 O O . TYR A 1 236 ? -6.681 -3.305 1.683 1.00 61.66 236 TYR A O 1
ATOM 1942 N N . LEU A 1 237 ? -6.391 -4.064 -0.408 1.00 60.53 237 LEU A N 1
ATOM 1943 C CA . LEU A 1 237 ? -7.747 -4.604 -0.540 1.00 60.53 237 LEU A CA 1
ATOM 1944 C C . LEU A 1 237 ? -7.922 -5.929 0.209 1.00 60.53 237 LEU A C 1
ATOM 1946 O O . LEU A 1 237 ? -9.016 -6.196 0.702 1.00 60.53 237 LEU A O 1
ATOM 1950 N N . GLN A 1 238 ? -6.865 -6.736 0.353 1.00 62.25 238 GLN A N 1
ATOM 1951 C CA . GLN A 1 238 ? -6.919 -7.995 1.109 1.00 62.25 238 GLN A CA 1
ATOM 1952 C C . GLN A 1 238 ? -7.346 -7.773 2.571 1.00 62.25 238 GLN A C 1
ATOM 1954 O O . GLN A 1 238 ? -8.300 -8.404 3.026 1.00 62.25 238 GLN A O 1
ATOM 1959 N N . PRO A 1 239 ? -6.731 -6.850 3.325 1.00 52.94 239 PRO A N 1
ATOM 1960 C CA . PRO A 1 239 ? -7.186 -6.559 4.677 1.00 52.94 239 PRO A CA 1
ATOM 1961 C C . PRO A 1 239 ? -8.567 -5.885 4.755 1.00 52.94 239 PRO A C 1
ATOM 1963 O O . PRO A 1 239 ? -9.314 -6.148 5.694 1.00 52.94 239 PRO A O 1
ATOM 1966 N N . VAL A 1 240 ? -8.950 -5.067 3.763 1.00 56.91 240 VAL A N 1
ATOM 1967 C CA . VAL A 1 240 ? -10.313 -4.499 3.661 1.00 56.91 240 VAL A CA 1
ATOM 1968 C C . VAL A 1 240 ? -11.351 -5.606 3.468 1.00 56.91 240 VAL A C 1
ATOM 1970 O O . VAL A 1 240 ? -12.425 -5.555 4.065 1.00 56.91 240 VAL A O 1
ATOM 1973 N N . PHE A 1 241 ? -11.027 -6.638 2.688 1.00 54.38 241 PHE A N 1
ATOM 1974 C CA . PHE A 1 241 ? -11.852 -7.834 2.543 1.00 54.38 241 PHE A CA 1
ATOM 1975 C C . PHE A 1 241 ? -12.000 -8.585 3.875 1.00 54.38 241 PHE A C 1
ATOM 1977 O O . PHE A 1 241 ? -13.121 -8.909 4.271 1.00 54.38 241 PHE A O 1
ATOM 1984 N N . TRP A 1 242 ? -10.906 -8.772 4.622 1.00 51.09 242 TRP A N 1
ATOM 1985 C CA . TRP A 1 242 ? -10.957 -9.365 5.964 1.00 51.09 242 TRP A CA 1
ATOM 1986 C C . TRP A 1 242 ? -11.774 -8.525 6.955 1.00 51.09 242 TRP A C 1
ATOM 1988 O O . TRP A 1 242 ? -12.537 -9.088 7.736 1.00 51.09 242 TRP A O 1
ATOM 1998 N N . MET A 1 243 ? -11.694 -7.193 6.886 1.00 56.62 243 MET A N 1
ATOM 1999 C CA . MET A 1 243 ? -12.536 -6.283 7.671 1.00 56.62 243 MET A CA 1
ATOM 2000 C C . MET A 1 243 ? -14.017 -6.447 7.320 1.00 56.62 243 MET A C 1
ATOM 2002 O O . MET A 1 243 ? -14.856 -6.481 8.211 1.00 56.62 243 MET A O 1
ATOM 2006 N N . LEU A 1 244 ? -14.351 -6.594 6.038 1.00 52.50 244 LEU A N 1
ATOM 2007 C CA . LEU A 1 244 ? -15.727 -6.816 5.596 1.00 52.50 244 LEU A CA 1
ATOM 2008 C C . LEU A 1 244 ? -16.271 -8.139 6.157 1.00 52.50 244 LEU A C 1
ATOM 2010 O O . LEU A 1 244 ? -17.362 -8.154 6.722 1.00 52.50 244 LEU A O 1
ATOM 2014 N N . ILE A 1 245 ? -15.481 -9.217 6.093 1.00 50.56 245 ILE A N 1
ATOM 2015 C CA . ILE A 1 245 ? -15.823 -10.510 6.707 1.00 50.56 245 ILE A CA 1
ATOM 2016 C C . ILE A 1 245 ? -16.011 -10.366 8.219 1.00 50.56 245 ILE A C 1
ATOM 2018 O O . ILE A 1 245 ? -17.006 -10.843 8.758 1.00 50.56 245 ILE A O 1
ATOM 2022 N N . PHE A 1 246 ? -15.081 -9.700 8.900 1.00 53.56 246 PHE A N 1
ATOM 2023 C CA . PHE A 1 246 ? -15.093 -9.540 10.351 1.00 53.56 246 PHE A CA 1
ATOM 2024 C C . PHE A 1 246 ? -16.251 -8.665 10.852 1.00 53.56 246 PHE A C 1
ATOM 2026 O O . PHE A 1 246 ? -16.952 -9.015 11.798 1.00 53.56 246 PHE A O 1
ATOM 2033 N N . CYS A 1 247 ? -16.508 -7.532 10.198 1.00 50.34 247 CYS A N 1
ATOM 2034 C CA . CYS A 1 247 ? -17.637 -6.666 10.525 1.00 50.34 247 CYS A CA 1
ATOM 2035 C C . CYS A 1 247 ? -18.971 -7.370 10.261 1.00 50.34 247 CYS A C 1
ATOM 2037 O O . CYS A 1 247 ? -19.887 -7.258 11.074 1.00 50.34 247 CYS A O 1
ATOM 2039 N N . VAL A 1 248 ? -19.087 -8.128 9.163 1.00 53.00 248 VAL A N 1
ATOM 2040 C CA . VAL A 1 248 ? -20.287 -8.927 8.877 1.00 53.00 248 VAL A CA 1
ATOM 2041 C C . VAL A 1 248 ? -20.468 -10.022 9.929 1.00 53.00 248 VAL A C 1
ATOM 2043 O O . VAL A 1 248 ? -21.565 -10.139 10.479 1.00 53.00 248 VAL A O 1
ATOM 2046 N N . SER A 1 249 ? -19.414 -10.763 10.282 1.00 52.41 249 SER A N 1
ATOM 2047 C CA . SER A 1 249 ? -19.494 -11.844 11.271 1.00 52.41 249 SER A CA 1
ATOM 2048 C C . SER A 1 249 ? -19.881 -11.328 12.660 1.00 52.41 249 SER A C 1
ATOM 2050 O O . SER A 1 249 ? -20.775 -11.897 13.287 1.00 52.41 249 SER A O 1
ATOM 2052 N N . ILE A 1 250 ? -19.336 -10.191 13.100 1.00 58.19 250 ILE A N 1
ATOM 2053 C CA . ILE A 1 250 ? -19.743 -9.550 14.359 1.00 58.19 250 ILE A CA 1
ATOM 2054 C C . ILE A 1 250 ? -21.156 -8.974 14.274 1.00 58.19 250 ILE A C 1
ATOM 2056 O O . ILE A 1 250 ? -21.931 -9.158 15.203 1.00 58.19 250 ILE A O 1
ATOM 2060 N N . SER A 1 251 ? -21.536 -8.318 13.174 1.00 50.41 251 SER A N 1
ATOM 2061 C CA . SER A 1 251 ? -22.892 -7.759 13.034 1.00 50.41 251 SER A CA 1
ATOM 2062 C C . SER A 1 251 ? -23.984 -8.837 13.043 1.00 50.41 251 SER A C 1
ATOM 2064 O O . SER A 1 251 ? -25.102 -8.589 13.495 1.00 50.41 251 SER A O 1
ATOM 2066 N N . SER A 1 252 ? -23.650 -10.049 12.585 1.00 49.69 252 SER A N 1
ATOM 2067 C CA . SER A 1 252 ? -24.520 -11.226 12.656 1.00 49.69 252 SER A CA 1
ATOM 2068 C C . SER A 1 252 ? -24.569 -11.854 14.056 1.00 49.69 252 SER A C 1
ATOM 2070 O O . SER A 1 252 ? -25.566 -12.479 14.427 1.00 49.69 252 SER A O 1
ATOM 2072 N N . TYR A 1 253 ? -23.542 -11.618 14.876 1.00 47.50 253 TYR A N 1
ATOM 2073 C CA . TYR A 1 253 ? -23.550 -11.902 16.303 1.00 47.50 253 TYR A CA 1
ATOM 2074 C C . TYR A 1 253 ? -24.350 -10.808 17.020 1.00 47.50 253 TYR A C 1
ATOM 2076 O O . TYR A 1 253 ? -23.824 -9.777 17.434 1.00 47.50 253 TYR A O 1
ATOM 2084 N N . LYS A 1 254 ? -25.653 -11.038 17.237 1.00 44.19 254 LYS A N 1
ATOM 2085 C CA . LYS A 1 254 ? -26.359 -10.338 18.322 1.00 44.19 254 LYS A CA 1
ATOM 2086 C C . LYS A 1 254 ? -25.526 -10.542 19.586 1.00 44.19 254 LYS A C 1
ATOM 2088 O O . LYS A 1 254 ? -25.458 -11.668 20.077 1.00 44.19 254 LYS A O 1
ATOM 2093 N N . ILE A 1 255 ? -24.911 -9.475 20.098 1.00 48.91 255 ILE A N 1
ATOM 2094 C CA . ILE A 1 255 ? -24.239 -9.460 21.398 1.00 48.91 255 ILE A CA 1
ATOM 2095 C C . ILE A 1 255 ? -25.320 -9.751 22.444 1.00 48.91 255 ILE A C 1
ATOM 2097 O O . ILE A 1 255 ? -26.008 -8.864 22.948 1.00 48.91 255 ILE A O 1
ATOM 2101 N N . LYS A 1 256 ? -25.550 -11.039 22.705 1.00 42.72 256 LYS A N 1
ATOM 2102 C CA . LYS A 1 256 ? -26.339 -11.513 23.830 1.00 42.72 256 LYS A CA 1
ATOM 2103 C C . LYS A 1 256 ? -25.464 -11.338 25.063 1.00 42.72 256 LYS A C 1
ATOM 2105 O O . LYS A 1 256 ? -24.631 -12.185 25.348 1.00 42.72 256 LYS A O 1
ATOM 2110 N N . GLY A 1 257 ? -25.699 -10.244 25.777 1.00 46.41 257 GLY A N 1
ATOM 2111 C CA . GLY A 1 257 ? -25.290 -10.093 27.167 1.00 46.41 257 GLY A CA 1
ATOM 2112 C C . GLY A 1 257 ? -23.907 -9.490 27.368 1.00 46.41 257 GLY A C 1
ATOM 2113 O O . GLY A 1 257 ? -22.935 -10.206 27.536 1.00 46.41 257 GLY A O 1
ATOM 2114 N N . TYR A 1 258 ? -23.871 -8.167 27.481 1.00 32.56 258 TYR A N 1
ATOM 2115 C CA . TYR A 1 258 ? -23.151 -7.518 28.572 1.00 32.56 258 TYR A CA 1
ATOM 2116 C C . TYR A 1 258 ? -24.106 -6.463 29.144 1.00 32.56 258 TYR A C 1
ATOM 2118 O O . TYR A 1 258 ? -24.434 -5.486 28.471 1.00 32.56 258 TYR A O 1
ATOM 2126 N N . LYS A 1 259 ? -24.653 -6.763 30.326 1.00 35.38 259 LYS A N 1
ATOM 2127 C CA . LYS A 1 259 ? -25.195 -5.770 31.258 1.00 35.38 259 LYS A CA 1
ATOM 2128 C C . LYS A 1 259 ? -24.062 -5.359 32.183 1.00 35.38 259 LYS A C 1
ATOM 2130 O O . LYS A 1 259 ? -23.271 -6.267 32.525 1.00 35.38 259 LYS A O 1
#

Sequence (259 aa):
MLQQIYYVFTLTYIDLHSLITLGHEESRNFSPIFYNLGLTRPTSFFAEPSNASAVLTFLSFSYISILNQVNKVSLLGFIVASMTLSSAAVLISGLSLLVLVLFDKTFFKNIYIKIFSFFLFVSSLSYVVLLTVDRIFGNTEYDMISSRTNIFRYLYEQDWINYFFGNGILILKNPIIYSGIEIYNYTFRDSGFFVNLFFSTGIVGVVFFIFWSKLKIKKMSLLIIFLIILNSKYDYLQPVFWMLIFCVSISSYKIKGYK

Radius of gyration: 20.86 Å; chains: 1; bounding box: 52×40×62 Å

Foldseek 3Di:
DVQFVCCLVPVDGDFLLCVVVVNPAGAPFDALVQVVVSTTQDQHNHNYLLLVLLQLLLVLVLVCVVVVHHDPSSLVSLVVSLSSVDLVSQQVSLVVLQVCLVPDPPPNPDVVSNVVSPVSNVVSVVSSVVVVCCLCPVVRGPNPVVLLVQLVVCLVPDDPCCQAFAPAPDQPPAFDQTPNDTHHLQSQLQQFQLSNQCNHGHPNSSVVVLVVLCVVDVDPVVSVVVVVVRSHRNSSVVVVVVSVVSVVVVVVPPPDDDD

Secondary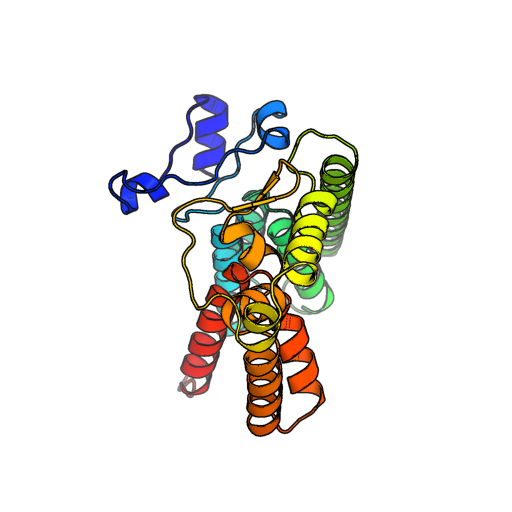 structure (DSSP, 8-state):
-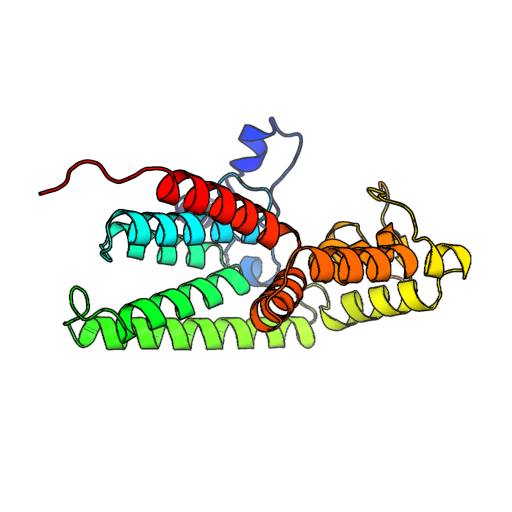HHHHHHHHHS----HHHHHTTTSS------HHHHHTT-----TTSSSHHHHHHHHHHHHHHHHHHHTS--HHHHHHHHHHHTT--HHHHHHHHHHHHHHHHH-SSTT--HHHHHHHHHHHHHHHHHHHHHHHHHHHS-SS--HHHHHHHHHHHHHHS-HHHHHH-S-S---SSPEEETTEEE-HHHHHHT-HHHHHHHHHHHHHHHHHHHHHHHH--SHHHHHHHHHHHTS-HHHHHHHHHHHHHHHHHHHS------